Protein AF-A0ABD4ZTV3-F1 (afdb_monomer)

Mean predicted aligned error: 3.93 Å

Organism: Enterococcus gallinarum (NCBI:txid1353)

Radius of gyration: 17.84 Å; Cα contacts (8 Å, |Δi|>4): 432; chains: 1; bounding box: 45×34×50 Å

pLDDT: mean 93.36, std 10.72, range [38.97, 98.88]

InterPro domains:
  IPR026893 Tyrosine/serine-protein phosphatase IphP-type [PF13350] (6-260)
  IPR029021 Protein-tyrosine phosphatase-like [G3DSA:3.90.190.10] (6-260)
  IPR029021 Protein-tyrosine phosphatase-like [SSF52799] (6-259)

Sequence (261 aa):
MTDKKIKLSGAYNFRDFGGYRNKEGKRLIRGRLYRSDELSKITAADQEKLVQLGISKIIDYRNKKERLNNEDRPIGNAEILYLTPIADIAALASSEHGEESVLSPQKMTAALAKELMIRQNEEFVENKQCQDVYREVLEIHLAEEGAIVQHCRGGKDRTGYGVALIQLLLGVSEADVMHDYLLTNVYKKEKNEKSLQRLLQETDNPDFVQAMRYFKEADRHFLQNALARIGAYGGVEGYVVNKLGFSQQKIRLLREKYLQN

Nearest PDB structures (foldseek):
  8dhi-assembly2_B  TM=8.692E-01  e=1.458E-16  Clostridioides difficile 6050
  8dhi-assembly1_A  TM=8.476E-01  e=4.846E-17  Clostridioides difficile 6050
  8dhj-assembly1_A  TM=8.062E-01  e=1.450E-17  Clostridioides difficile 6050
  2oz5-assembly1_A  TM=7.556E-01  e=3.090E-13  Mycobacterium tuberculosis H37Rv
  2oz5-assembly2_B  TM=7.350E-01  e=1.829E-13  Mycobacterium tuberculosis H37Rv

Secondary structure (DSSP, 8-state):
--TTB---SS-SS-EE----BBTTSPEEPSSSEEEES--TT--HHHHHHHHHTTEEEEEE---HHHHTT-PPPP-TTPEEEE-----HHHHHHH-SSS-TTTS-TTT--HHHHHHHHHHHHHHHHH-HHHHHHHHHHHHHHHH--SEEEEE-SSSSHHHHHHHHHHHHHTTB-HHHHHHHHHHHHHHTHHHHHHHHHHHHHH---HHHHHHHHHHHS--HHHHHHHHHHHHHTTHHHHHHHHTS---HHHHHHHHHHHEE-

Foldseek 3Di:
DCVFDDDFPFWWPWGWPWQFAFPVRWTFDTLAEIETAAQQGTDPVRLVVLVVSQAQEEEEQEDPVQCVVRPHDDNPNRYYDHQHQDQVLLNQLLDPDDDCVQLDLVHFFLVNLLVSLQVSLQCCQPPQSSLQSLLVLLVCLLPDPTHYYYYYNLSARSVLLSSLLLCVLLRGDPVSSLVSNQCSCVRCVVVLVVVLVVVVVVDPRVRSSSSSCSSNHHDSSNNVSSQVSCVVLVHSQSSCVVRNVCDPVSSVSSNVSGTDD

Solvent-accessible surface area (backbone atoms only — not comparable to full-atom values): 13738 Å² total; per-residue (Å²): 139,75,91,42,67,54,91,47,89,33,37,44,45,35,27,50,75,33,62,48,52,20,82,85,64,32,26,31,46,69,70,40,39,33,35,18,20,41,46,44,53,45,40,72,71,37,28,53,51,45,39,74,52,42,38,42,35,34,41,37,37,50,48,74,75,69,33,58,99,42,52,62,59,74,33,78,86,34,46,78,42,80,46,58,42,77,46,67,66,63,50,52,64,60,49,92,84,60,58,73,84,61,75,30,79,90,71,31,40,34,68,56,39,46,50,52,48,30,52,50,33,37,39,47,66,70,33,66,64,19,25,54,37,56,34,49,54,53,52,48,63,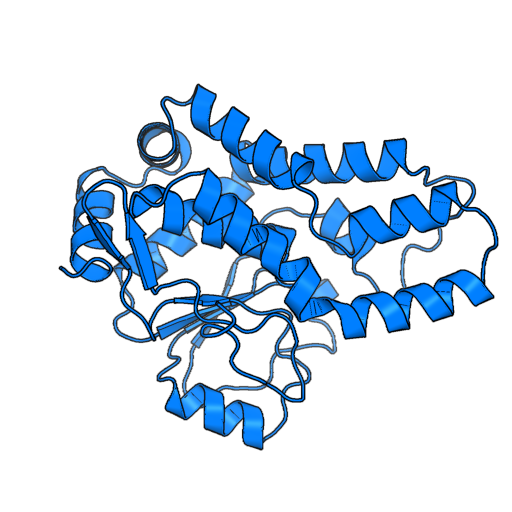60,71,52,87,55,10,37,37,35,18,20,73,72,30,49,65,74,30,32,50,58,50,41,54,52,43,46,69,56,38,34,46,69,69,56,44,51,48,61,48,46,44,41,43,67,50,33,38,70,64,51,50,57,56,47,57,54,47,58,74,77,47,88,53,66,47,29,52,47,15,53,41,52,62,75,42,65,53,70,66,25,60,49,49,26,50,52,57,32,42,76,42,70,27,63,66,37,28,34,37,76,69,40,68,48,46,74,68,56,50,50,53,43,35,64,74,40,46,41,124

Structure (mmCIF, N/CA/C/O backbone):
data_AF-A0ABD4ZTV3-F1
#
_entry.id   AF-A0ABD4ZTV3-F1
#
loop_
_atom_site.group_PDB
_atom_site.id
_atom_site.type_symbol
_atom_site.label_atom_id
_atom_site.label_alt_id
_atom_site.label_comp_id
_atom_site.label_asym_id
_atom_site.label_entity_id
_atom_site.label_seq_id
_atom_site.pdbx_PDB_ins_code
_atom_site.Cartn_x
_atom_site.Cartn_y
_atom_site.Cartn_z
_atom_site.occupancy
_atom_site.B_iso_or_equiv
_atom_site.auth_seq_id
_atom_site.auth_comp_id
_atom_site.auth_asym_id
_atom_site.auth_atom_id
_atom_site.pdbx_PDB_model_num
ATOM 1 N N . MET A 1 1 ? -5.181 -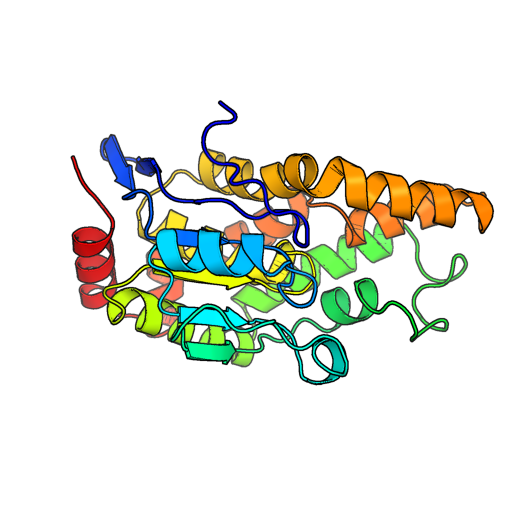21.742 1.200 1.00 38.97 1 MET A N 1
ATOM 2 C CA . MET A 1 1 ? -6.093 -20.662 1.636 1.00 38.97 1 MET A CA 1
ATOM 3 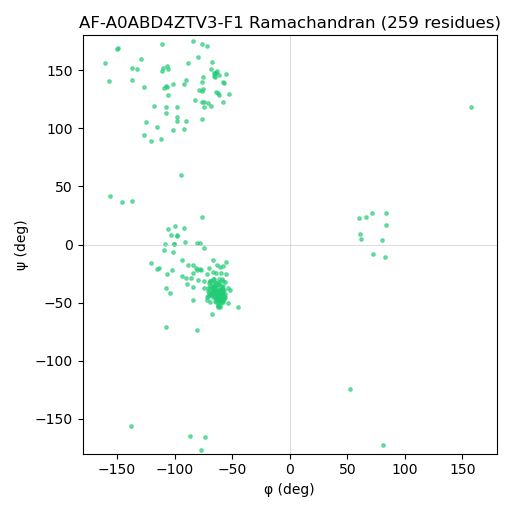C C . MET A 1 1 ? -6.055 -19.535 0.607 1.00 38.97 1 MET A C 1
ATOM 5 O O . MET A 1 1 ? -5.159 -18.708 0.642 1.00 38.97 1 MET A O 1
ATOM 9 N N . THR A 1 2 ? -6.981 -19.545 -0.352 1.00 43.34 2 THR A N 1
ATOM 10 C CA . THR A 1 2 ? -7.152 -18.545 -1.435 1.00 43.34 2 THR A CA 1
ATOM 11 C C . THR A 1 2 ? -8.316 -17.578 -1.164 1.00 43.34 2 THR A C 1
ATOM 13 O O . THR A 1 2 ? -8.654 -16.749 -2.004 1.00 43.34 2 THR A O 1
ATOM 16 N N . ASP A 1 3 ? -8.893 -17.647 0.037 1.00 58.31 3 ASP A N 1
ATOM 17 C CA . ASP A 1 3 ? -10.152 -17.020 0.469 1.00 58.31 3 ASP A CA 1
ATOM 18 C C . ASP A 1 3 ? -10.058 -15.497 0.740 1.00 58.31 3 ASP A C 1
ATOM 20 O O . ASP A 1 3 ? -10.796 -14.938 1.544 1.00 58.31 3 ASP A O 1
ATOM 24 N N . LYS A 1 4 ? -9.082 -14.810 0.136 1.00 70.75 4 LYS A N 1
ATOM 25 C CA . LYS A 1 4 ? -8.884 -13.351 0.274 1.00 70.75 4 LYS A CA 1
ATOM 26 C C . LYS A 1 4 ? -8.966 -12.601 -1.054 1.00 70.75 4 LYS A C 1
ATOM 28 O O . LYS A 1 4 ? -9.085 -11.378 -1.061 1.00 70.75 4 LYS A O 1
ATOM 33 N N . LYS A 1 5 ? -8.870 -13.318 -2.181 1.00 82.12 5 LYS A N 1
ATOM 34 C CA . LYS A 1 5 ? -8.889 -12.716 -3.515 1.00 82.12 5 LYS A CA 1
ATOM 35 C C . LYS A 1 5 ? -10.301 -12.283 -3.863 1.00 82.12 5 LYS A C 1
ATOM 37 O O . LYS A 1 5 ? -11.187 -13.126 -3.970 1.00 82.12 5 LYS A O 1
ATOM 42 N N . ILE A 1 6 ? -10.473 -11.006 -4.167 1.00 90.81 6 ILE A N 1
ATOM 43 C CA . ILE A 1 6 ? -11.693 -10.518 -4.802 1.00 90.81 6 ILE A CA 1
ATOM 44 C C . ILE A 1 6 ? -11.323 -10.197 -6.246 1.00 90.81 6 ILE A C 1
ATOM 46 O O . ILE A 1 6 ? -10.478 -9.349 -6.521 1.00 90.81 6 ILE A O 1
ATOM 50 N N . LYS A 1 7 ? -11.884 -10.964 -7.185 1.00 93.88 7 LYS A N 1
ATOM 51 C CA . LYS A 1 7 ? -11.532 -10.842 -8.602 1.00 93.88 7 LYS A CA 1
ATOM 52 C C . LYS A 1 7 ? -12.159 -9.576 -9.183 1.00 93.88 7 LYS A C 1
ATOM 54 O O . LYS A 1 7 ? -13.388 -9.473 -9.245 1.00 93.88 7 LYS A O 1
ATOM 59 N N . LEU A 1 8 ? -11.302 -8.675 -9.646 1.00 96.56 8 LEU A N 1
ATOM 60 C CA . LEU A 1 8 ? -11.651 -7.550 -10.504 1.00 96.56 8 LEU A CA 1
ATOM 61 C C . LEU A 1 8 ? -11.175 -7.841 -11.928 1.00 96.56 8 LEU A C 1
ATOM 63 O O . LEU A 1 8 ? -10.221 -8.596 -12.124 1.00 96.56 8 LEU A O 1
ATOM 67 N N . SER A 1 9 ? -11.862 -7.283 -12.918 1.00 96.88 9 SER A N 1
ATOM 68 C CA . SER A 1 9 ? -11.511 -7.456 -14.332 1.00 96.88 9 SER A CA 1
ATOM 69 C C . SER A 1 9 ? -10.428 -6.472 -14.765 1.00 96.88 9 SER A C 1
ATOM 71 O O . SER A 1 9 ? -9.555 -6.821 -15.556 1.00 96.88 9 SER A O 1
ATOM 73 N N . GLY A 1 10 ? -10.473 -5.249 -14.236 1.00 96.56 10 GLY A N 1
ATOM 74 C CA . GLY A 1 10 ? -9.544 -4.181 -14.600 1.00 96.56 10 GLY A CA 1
ATOM 75 C C . GLY A 1 10 ? -8.398 -3.926 -13.623 1.00 96.56 10 GLY A C 1
ATOM 76 O O . GLY A 1 10 ? -7.589 -3.041 -13.878 1.00 96.56 10 GLY A O 1
ATOM 77 N N . ALA A 1 11 ? -8.310 -4.687 -12.533 1.00 96.94 11 ALA A N 1
ATOM 78 C CA . ALA A 1 11 ? -7.238 -4.572 -11.549 1.00 96.94 11 ALA A CA 1
ATOM 79 C C . ALA A 1 11 ? -6.743 -5.953 -11.112 1.00 96.94 11 ALA A C 1
ATOM 81 O O . ALA A 1 11 ? -7.477 -6.945 -11.108 1.00 96.94 11 ALA A O 1
ATOM 82 N N . TYR A 1 12 ? -5.476 -6.007 -10.727 1.00 96.25 12 TYR A N 1
ATOM 83 C CA . TYR A 1 12 ? -4.824 -7.177 -10.158 1.00 96.25 12 TYR A CA 1
ATOM 84 C C . TYR A 1 12 ? -4.526 -6.915 -8.687 1.00 96.25 12 TYR A C 1
ATOM 86 O O . TYR A 1 12 ? -4.668 -5.813 -8.171 1.00 96.25 12 TYR A O 1
ATOM 94 N N . ASN A 1 13 ? -4.069 -7.945 -7.977 1.00 96.62 13 ASN A N 1
ATOM 95 C CA . ASN A 1 13 ? -3.594 -7.781 -6.603 1.00 96.62 13 ASN A CA 1
ATOM 96 C C . ASN A 1 13 ? -4.643 -7.280 -5.583 1.00 96.62 13 ASN A C 1
ATOM 98 O O . ASN A 1 13 ? -4.287 -7.100 -4.418 1.00 96.62 13 ASN A O 1
ATOM 102 N N . PHE A 1 14 ? -5.908 -7.120 -5.987 1.00 98.00 14 PHE A N 1
ATOM 103 C CA . PHE A 1 14 ? -6.997 -6.694 -5.120 1.00 98.00 14 PHE A CA 1
ATOM 104 C C . PHE A 1 14 ? -7.383 -7.799 -4.124 1.00 98.00 14 PHE A C 1
ATOM 106 O O . PHE A 1 14 ? -7.727 -8.924 -4.515 1.00 98.00 14 PHE A O 1
ATOM 113 N N . ARG A 1 15 ? -7.303 -7.493 -2.826 1.00 97.94 15 ARG A N 1
ATOM 114 C CA . ARG A 1 15 ? -7.648 -8.422 -1.740 1.00 97.94 15 ARG A CA 1
ATOM 115 C C . ARG A 1 15 ? -7.932 -7.717 -0.425 1.00 97.94 15 ARG A C 1
ATOM 117 O O . ARG A 1 15 ? -7.397 -6.642 -0.164 1.00 97.94 15 ARG A O 1
ATOM 124 N N . ASP A 1 16 ? -8.693 -8.402 0.419 1.00 97.62 16 ASP A N 1
ATOM 125 C CA . ASP A 1 16 ? -8.800 -8.101 1.845 1.00 97.62 16 ASP A CA 1
ATOM 126 C C . ASP A 1 16 ? -7.538 -8.608 2.566 1.00 97.62 16 ASP A C 1
ATOM 128 O O . ASP A 1 16 ? -7.200 -9.793 2.468 1.00 97.62 16 ASP A O 1
ATOM 132 N N . PHE A 1 17 ? -6.820 -7.724 3.262 1.00 97.06 17 PHE A N 1
ATOM 133 C CA . PHE A 1 17 ? -5.648 -8.082 4.071 1.00 97.06 17 PHE A CA 1
ATOM 134 C C . PHE A 1 17 ? -5.969 -8.242 5.566 1.00 97.06 17 PHE A C 1
ATOM 136 O O . PHE A 1 17 ? -5.060 -8.457 6.371 1.00 97.06 17 PHE A O 1
ATOM 143 N N . GLY A 1 18 ? -7.249 -8.205 5.940 1.00 95.69 18 GLY A N 1
ATOM 144 C CA . GLY A 1 18 ? -7.764 -8.643 7.229 1.00 95.69 18 GLY A CA 1
ATOM 145 C C . GLY A 1 18 ? -7.782 -10.170 7.386 1.00 95.69 18 GLY A C 1
ATOM 146 O O . GLY A 1 18 ? -7.142 -10.940 6.653 1.00 95.69 18 GLY A O 1
ATOM 147 N N . GLY A 1 19 ? -8.500 -10.644 8.404 1.00 95.06 19 GLY A N 1
ATOM 148 C CA . GLY A 1 19 ? -8.710 -12.066 8.686 1.00 95.06 19 GLY A CA 1
ATOM 149 C C . GLY A 1 19 ? -7.502 -12.838 9.233 1.00 95.06 19 GLY A C 1
ATOM 150 O O . GLY A 1 19 ? -7.684 -13.994 9.628 1.00 95.06 19 GLY A O 1
ATOM 151 N N . TYR A 1 20 ? -6.302 -12.243 9.271 1.00 96.25 20 TYR A N 1
ATOM 152 C CA . TYR A 1 20 ? -5.141 -12.794 9.984 1.00 96.25 20 TYR A CA 1
ATOM 153 C C . TYR A 1 20 ? -5.416 -12.861 11.488 1.00 96.25 20 TYR A C 1
ATOM 155 O O . TYR A 1 20 ? -6.168 -12.042 12.015 1.00 96.25 20 TYR A O 1
ATOM 163 N N . ARG A 1 21 ? -4.813 -13.834 12.176 1.00 96.69 21 ARG A N 1
ATOM 164 C CA . ARG A 1 21 ? -4.800 -13.866 13.641 1.00 96.69 21 ARG A CA 1
ATOM 165 C C . ARG A 1 21 ? -3.548 -13.162 14.147 1.00 96.69 21 ARG A C 1
ATOM 167 O O . ARG A 1 21 ? -2.472 -13.332 13.579 1.00 96.69 21 ARG A O 1
ATOM 174 N N . ASN A 1 22 ? -3.701 -12.363 15.190 1.00 96.19 22 ASN A N 1
ATOM 175 C CA . ASN A 1 22 ? -2.584 -11.749 15.884 1.00 96.19 22 ASN A CA 1
ATOM 176 C C . ASN A 1 22 ? -1.988 -12.720 16.922 1.00 96.19 22 ASN A C 1
ATOM 178 O O . ASN A 1 22 ? -2.520 -13.808 17.157 1.00 96.19 22 ASN A O 1
ATOM 182 N N . LYS A 1 23 ? -0.886 -12.318 17.562 1.00 93.75 23 LYS A N 1
ATOM 183 C CA . LYS A 1 23 ? -0.199 -13.117 18.596 1.00 93.75 23 LYS A CA 1
ATOM 184 C C . LYS A 1 23 ? -1.063 -13.434 19.830 1.00 93.75 23 LYS A C 1
ATOM 186 O O . LYS A 1 23 ? -0.754 -14.378 20.545 1.00 93.75 23 LYS A O 1
ATOM 191 N N . GLU A 1 24 ? -2.141 -12.685 20.061 1.00 94.38 24 GLU A N 1
ATOM 192 C CA . GLU A 1 24 ? -3.116 -12.902 21.145 1.00 94.38 24 GLU A CA 1
ATOM 193 C C . GLU A 1 24 ? -4.288 -13.807 20.715 1.00 94.38 24 GLU A C 1
ATOM 195 O O . GLU A 1 24 ? -5.227 -14.020 21.475 1.00 94.38 24 GLU A O 1
ATOM 200 N N . GLY A 1 25 ? -4.277 -14.313 19.478 1.00 95.50 25 GLY A N 1
ATOM 201 C CA . GLY A 1 25 ? -5.344 -15.140 18.917 1.00 95.50 25 GLY A CA 1
ATOM 202 C C . GLY A 1 25 ? -6.534 -14.358 18.350 1.00 95.50 25 GLY A C 1
ATOM 203 O O . GLY A 1 25 ? -7.332 -14.955 17.619 1.00 95.50 25 GLY A O 1
ATOM 204 N N . LYS A 1 26 ? -6.627 -13.043 18.591 1.00 97.69 26 LYS A N 1
ATOM 205 C CA . LYS A 1 26 ? -7.656 -12.166 18.011 1.00 97.69 26 LYS A CA 1
ATOM 206 C C . LYS A 1 26 ? -7.495 -12.074 16.503 1.00 97.69 26 LYS A C 1
ATOM 208 O O . LYS A 1 26 ? -6.388 -12.130 15.966 1.00 97.69 26 LYS A O 1
ATOM 213 N N . ARG A 1 27 ? -8.605 -11.927 15.795 1.00 97.31 27 ARG A N 1
ATOM 214 C CA . ARG A 1 27 ? -8.639 -11.856 14.338 1.00 97.31 27 ARG A CA 1
ATOM 215 C C . ARG A 1 27 ? -8.780 -10.412 13.874 1.00 97.31 27 ARG A C 1
ATOM 217 O O . ARG A 1 27 ? -9.600 -9.670 14.399 1.00 97.31 27 ARG A O 1
ATOM 224 N N . LEU A 1 28 ? -8.030 -10.044 12.840 1.00 97.38 28 LEU A N 1
ATOM 225 C CA . LEU A 1 28 ? -8.254 -8.800 12.111 1.00 97.38 28 LEU A CA 1
ATOM 226 C C . LEU A 1 28 ? -9.625 -8.863 11.430 1.00 97.38 28 LEU A C 1
ATOM 228 O O . LEU A 1 28 ? -9.927 -9.849 10.748 1.00 97.38 28 LEU A O 1
ATOM 232 N N . ILE A 1 29 ? -10.439 -7.824 11.583 1.00 96.38 29 ILE A N 1
ATOM 233 C CA . ILE A 1 29 ? -11.756 -7.745 10.950 1.00 96.38 29 ILE A CA 1
ATOM 234 C C . ILE A 1 29 ? -11.623 -7.867 9.424 1.00 96.38 29 ILE A C 1
ATOM 236 O O . ILE A 1 29 ? -10.677 -7.361 8.815 1.00 96.38 29 ILE A O 1
ATOM 240 N N . ARG A 1 30 ? -12.555 -8.598 8.809 1.00 95.88 30 ARG A N 1
ATOM 241 C CA . ARG A 1 30 ? -12.670 -8.716 7.351 1.00 95.88 30 ARG A CA 1
ATOM 242 C C . ARG A 1 30 ? -13.552 -7.600 6.806 1.00 95.88 30 ARG A C 1
ATOM 244 O O . ARG A 1 30 ? -14.393 -7.059 7.515 1.00 95.88 30 ARG A O 1
ATOM 251 N N . GLY A 1 31 ? -13.365 -7.275 5.537 1.00 96.38 31 GLY A N 1
ATOM 252 C CA . GLY A 1 31 ? -14.217 -6.342 4.812 1.00 96.38 31 GLY A CA 1
ATOM 253 C C . GLY A 1 31 ? -13.924 -4.860 5.054 1.00 96.38 31 GLY A C 1
ATOM 254 O O . GLY A 1 31 ? -14.646 -4.020 4.534 1.00 96.38 31 GLY A O 1
ATOM 255 N N . ARG A 1 32 ? -12.884 -4.524 5.830 1.00 97.56 32 ARG A N 1
ATOM 256 C CA . ARG A 1 32 ? -12.514 -3.133 6.169 1.00 97.56 32 ARG A CA 1
ATOM 257 C C . ARG A 1 32 ? -11.157 -2.696 5.616 1.00 97.56 32 ARG A C 1
ATOM 259 O O . ARG A 1 32 ? -10.892 -1.501 5.523 1.00 97.56 32 ARG A O 1
ATOM 266 N N . LEU A 1 33 ? -10.294 -3.656 5.287 1.00 98.12 33 LEU A N 1
ATOM 267 C CA . LEU A 1 33 ? -8.874 -3.448 5.019 1.00 98.12 33 LEU A CA 1
ATOM 268 C C . LEU A 1 33 ? -8.503 -4.051 3.661 1.00 98.12 33 LEU A C 1
ATOM 270 O O . LEU A 1 33 ? -8.193 -5.237 3.565 1.00 98.12 33 LEU A O 1
ATOM 274 N N . TYR A 1 34 ? -8.523 -3.241 2.605 1.00 98.69 34 TYR A N 1
ATOM 275 C CA . TYR A 1 34 ? -8.240 -3.690 1.244 1.00 98.69 34 TYR A CA 1
ATOM 276 C C . TYR A 1 34 ? -6.925 -3.133 0.704 1.00 98.69 34 TYR A C 1
ATOM 278 O O . TYR A 1 34 ? -6.498 -2.022 1.017 1.00 98.69 34 TYR A O 1
ATOM 286 N N . ARG A 1 35 ? -6.285 -3.911 -0.168 1.00 98.69 35 ARG A N 1
ATOM 287 C CA . ARG A 1 35 ? -5.120 -3.484 -0.948 1.00 98.69 35 ARG A CA 1
ATOM 288 C C . ARG A 1 35 ? -5.282 -3.864 -2.409 1.00 98.69 35 ARG A C 1
ATOM 290 O O . ARG A 1 35 ? -5.907 -4.885 -2.681 1.00 98.69 35 ARG A O 1
ATOM 297 N N . SER A 1 36 ? -4.689 -3.098 -3.323 1.00 98.50 36 SER A N 1
ATOM 298 C CA . SER A 1 36 ? -4.772 -3.342 -4.772 1.00 98.50 36 SER A CA 1
ATOM 299 C C . SER A 1 36 ? -3.533 -2.866 -5.532 1.00 98.50 36 SER A C 1
ATOM 301 O O . SER A 1 36 ? -2.697 -2.152 -4.974 1.00 98.50 36 SER A O 1
ATOM 303 N N . ASP A 1 37 ? -3.406 -3.263 -6.803 1.00 96.94 37 ASP A N 1
ATOM 304 C CA . ASP A 1 37 ? -2.708 -2.445 -7.802 1.00 96.94 37 ASP A CA 1
ATOM 305 C C . ASP A 1 37 ? -3.600 -1.272 -8.266 1.00 96.94 37 ASP A C 1
ATOM 307 O O . ASP A 1 37 ? -4.662 -1.045 -7.682 1.00 96.94 37 ASP A O 1
ATOM 311 N N . GLU A 1 38 ? -3.137 -0.473 -9.228 1.00 96.38 38 GLU A N 1
ATOM 312 C CA . GLU A 1 38 ? -3.859 0.726 -9.675 1.00 96.38 38 GLU A CA 1
ATOM 313 C C . GLU A 1 38 ? -5.299 0.456 -10.134 1.00 96.38 38 GLU A C 1
ATOM 315 O O . GLU A 1 38 ? -5.600 -0.583 -10.723 1.00 96.38 38 GLU A O 1
ATOM 320 N N . LEU A 1 39 ? -6.189 1.425 -9.907 1.00 98.25 39 LEU A N 1
ATOM 321 C CA . LEU A 1 39 ? -7.625 1.285 -10.155 1.00 98.25 39 LEU A CA 1
ATOM 322 C C . LEU A 1 39 ? -8.082 2.052 -11.408 1.00 98.25 39 LEU A C 1
ATOM 324 O O . LEU A 1 39 ? -9.274 2.190 -11.666 1.00 98.25 39 LEU A O 1
ATOM 328 N N . SER A 1 40 ? -7.154 2.503 -12.251 1.00 97.56 40 SER A N 1
ATOM 329 C CA . SER A 1 40 ? -7.439 3.271 -13.474 1.00 97.56 40 SER A CA 1
ATOM 330 C C . SER A 1 40 ? -8.173 2.482 -14.563 1.00 97.56 40 SER A C 1
ATOM 332 O O . SER A 1 40 ? -8.864 3.046 -15.417 1.00 97.56 40 SER A O 1
ATOM 334 N N . LYS A 1 41 ? -8.057 1.150 -14.531 1.00 97.44 41 LYS A N 1
ATOM 335 C CA . LYS A 1 41 ? -8.590 0.249 -15.564 1.00 97.44 41 LYS A CA 1
ATOM 336 C C . LYS A 1 41 ? -9.806 -0.566 -15.111 1.00 97.44 41 LYS A C 1
ATOM 338 O O . LYS A 1 41 ? -10.330 -1.326 -15.924 1.00 97.44 41 LYS A O 1
ATOM 343 N N . ILE A 1 42 ? -10.288 -0.405 -13.870 1.00 98.44 42 ILE A N 1
ATOM 344 C CA . ILE A 1 42 ? -11.451 -1.150 -13.344 1.00 98.44 42 ILE A CA 1
ATOM 345 C C . ILE A 1 42 ? -12.701 -0.949 -14.212 1.00 98.44 42 ILE A C 1
ATOM 347 O O . ILE A 1 42 ? -12.985 0.137 -14.702 1.00 98.44 42 ILE A O 1
ATOM 351 N N . THR A 1 43 ? -13.473 -2.000 -14.450 1.00 98.56 43 THR A N 1
ATOM 352 C CA . THR A 1 43 ? -14.693 -1.918 -15.272 1.00 98.56 43 THR A CA 1
ATOM 353 C C . THR A 1 43 ? -15.864 -1.272 -14.512 1.00 98.56 43 THR A C 1
ATOM 355 O O . THR A 1 43 ? -15.778 -1.031 -13.312 1.00 98.56 43 THR A O 1
ATOM 358 N N . ALA A 1 44 ? -16.986 -0.989 -15.186 1.00 98.31 44 ALA A N 1
ATOM 359 C CA . ALA A 1 44 ? -18.224 -0.564 -14.512 1.00 98.31 44 ALA A CA 1
ATOM 360 C C . ALA A 1 44 ? -18.691 -1.595 -13.466 1.00 98.31 44 ALA A C 1
ATOM 362 O O . ALA A 1 44 ? -18.933 -1.243 -12.317 1.00 98.31 44 ALA A O 1
ATOM 363 N N . ALA A 1 45 ? -18.671 -2.882 -13.826 1.00 98.38 45 ALA A N 1
ATOM 364 C CA . ALA A 1 45 ? -18.999 -3.972 -12.908 1.00 98.38 45 ALA A CA 1
ATOM 365 C C . ALA A 1 45 ? -18.015 -4.081 -11.727 1.00 98.38 45 ALA A C 1
ATOM 367 O O . ALA A 1 45 ? -18.401 -4.458 -10.621 1.00 98.38 45 ALA A O 1
ATOM 368 N N . ASP A 1 46 ? -16.735 -3.753 -11.939 1.00 98.50 46 ASP A N 1
ATOM 369 C CA . ASP A 1 46 ? -15.769 -3.678 -10.841 1.00 98.50 46 ASP A CA 1
ATOM 370 C C . ASP A 1 46 ? -16.100 -2.511 -9.898 1.00 98.50 46 ASP A C 1
ATOM 372 O O . ASP A 1 46 ? -16.094 -2.716 -8.690 1.00 98.50 46 ASP A O 1
ATOM 376 N N . GLN A 1 47 ? -16.445 -1.323 -10.414 1.00 98.50 47 GLN A N 1
ATOM 377 C CA . GLN A 1 47 ? -16.859 -0.175 -9.588 1.00 98.50 47 GLN A CA 1
ATOM 378 C C . GLN A 1 47 ? -18.081 -0.524 -8.726 1.00 98.50 47 GLN A C 1
ATOM 380 O O . GLN A 1 47 ? -18.049 -0.309 -7.518 1.00 98.50 47 GLN A O 1
ATOM 385 N N . GLU A 1 48 ? -19.115 -1.140 -9.308 1.00 98.06 48 GLU A N 1
ATOM 386 C CA . GLU A 1 48 ? -20.303 -1.6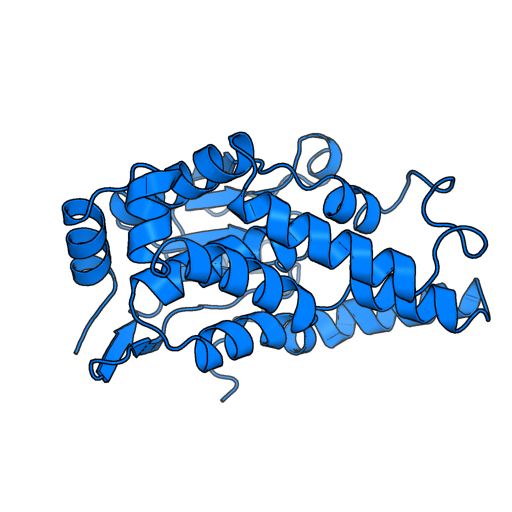01 -8.570 1.00 98.06 48 GLU A CA 1
ATOM 387 C C . GLU A 1 48 ? -19.945 -2.604 -7.469 1.00 98.06 48 GLU A C 1
ATOM 389 O O . GLU A 1 48 ? -20.412 -2.489 -6.334 1.00 98.06 48 GLU A O 1
ATOM 394 N N . LYS A 1 49 ? -19.063 -3.563 -7.771 1.00 97.69 49 LYS A N 1
ATOM 395 C CA . LYS A 1 49 ? -18.577 -4.525 -6.780 1.00 97.69 49 LYS A CA 1
ATOM 396 C C . LYS A 1 49 ? -17.847 -3.829 -5.636 1.00 97.69 49 LYS A C 1
ATOM 398 O O . LYS A 1 49 ? -18.073 -4.166 -4.481 1.00 97.69 49 LYS A O 1
ATOM 403 N N . LEU A 1 50 ? -16.985 -2.862 -5.938 1.00 97.75 50 LEU A N 1
ATOM 404 C CA . LEU A 1 50 ? -16.228 -2.120 -4.931 1.00 97.75 50 LEU A CA 1
ATOM 405 C C . LEU A 1 50 ? -17.132 -1.226 -4.065 1.00 97.75 50 LEU A C 1
ATOM 407 O O . LEU A 1 50 ? -16.896 -1.123 -2.862 1.00 97.75 50 LEU A O 1
ATOM 411 N N . VAL A 1 51 ? -18.214 -0.680 -4.628 1.00 97.69 51 VAL A N 1
ATOM 412 C CA . VAL A 1 51 ? -19.274 -0.004 -3.859 1.00 97.69 51 VAL A CA 1
ATOM 413 C C . VAL A 1 51 ? -19.958 -0.977 -2.895 1.00 97.69 51 VAL A C 1
ATOM 415 O O . VAL A 1 51 ? -20.126 -0.657 -1.720 1.00 97.69 51 VAL A O 1
ATOM 418 N N . GLN A 1 52 ? -20.296 -2.191 -3.343 1.00 96.94 52 GLN A N 1
ATOM 419 C CA . GLN A 1 52 ? -20.906 -3.221 -2.486 1.00 96.94 52 GLN A CA 1
ATOM 420 C C . GLN A 1 52 ? -19.986 -3.691 -1.349 1.00 96.94 52 GLN A C 1
ATOM 422 O O . GLN A 1 52 ? -20.476 -4.143 -0.317 1.00 96.94 52 GLN A O 1
ATOM 427 N N . LEU A 1 53 ? -18.664 -3.564 -1.505 1.00 96.56 53 LEU A N 1
ATOM 428 C CA . LEU A 1 53 ? -17.698 -3.834 -0.434 1.00 96.56 53 LEU A CA 1
ATOM 429 C C . LEU A 1 53 ? -17.649 -2.734 0.640 1.00 96.56 53 LEU A C 1
ATOM 431 O O . LEU A 1 53 ? -16.901 -2.882 1.605 1.00 96.56 53 LEU A O 1
ATOM 435 N N . GLY A 1 54 ? -18.407 -1.644 0.481 1.00 96.81 54 GLY A N 1
ATOM 436 C CA . GLY A 1 54 ? -18.449 -0.539 1.439 1.00 96.81 54 GLY A CA 1
ATOM 437 C C . GLY A 1 54 ? -17.175 0.306 1.453 1.00 96.81 54 GLY A C 1
ATOM 438 O O . GLY A 1 54 ? -16.830 0.874 2.490 1.00 96.81 54 GLY A O 1
ATOM 439 N N . ILE A 1 55 ? -16.450 0.361 0.329 1.00 98.00 55 ILE A N 1
ATOM 440 C CA . ILE A 1 55 ? -15.255 1.200 0.206 1.00 98.00 55 ILE A CA 1
ATOM 441 C C . ILE A 1 55 ? -15.678 2.667 0.235 1.00 98.00 55 ILE A C 1
ATOM 443 O O . ILE A 1 55 ? -16.435 3.119 -0.621 1.00 98.00 55 ILE A O 1
ATOM 447 N N . SER A 1 56 ? -15.173 3.396 1.226 1.00 98.00 56 SER A N 1
ATOM 448 C CA . SER A 1 56 ? -15.452 4.818 1.459 1.00 98.00 56 SER A CA 1
ATOM 449 C C . SER A 1 56 ? -14.221 5.701 1.265 1.00 98.00 56 SER A C 1
ATOM 451 O O . SER A 1 56 ? -14.364 6.898 1.024 1.00 98.00 56 SER A O 1
ATOM 453 N N . LYS A 1 57 ? -13.012 5.129 1.331 1.00 98.62 57 LYS A N 1
ATOM 454 C CA . LYS A 1 57 ? -11.757 5.845 1.077 1.00 98.62 57 LYS A CA 1
ATOM 455 C C . LYS A 1 57 ? -10.785 5.030 0.231 1.00 98.62 57 LYS A C 1
ATOM 457 O O . LYS A 1 57 ? -10.624 3.820 0.414 1.00 98.62 57 LYS A O 1
ATOM 462 N N . ILE A 1 58 ? -10.096 5.732 -0.660 1.00 98.81 58 ILE A N 1
ATOM 463 C CA . ILE A 1 58 ? -9.024 5.224 -1.513 1.00 98.81 58 ILE A CA 1
ATOM 464 C C . ILE A 1 58 ? -7.753 5.987 -1.153 1.00 98.81 58 ILE A C 1
ATOM 466 O O . ILE A 1 58 ? -7.702 7.204 -1.293 1.00 98.81 58 ILE A O 1
ATOM 470 N N . ILE A 1 59 ? -6.723 5.285 -0.691 1.00 98.88 59 ILE A N 1
ATOM 471 C CA . ILE A 1 59 ? -5.390 5.857 -0.490 1.00 98.88 59 ILE A CA 1
ATOM 472 C C . ILE A 1 59 ? -4.542 5.500 -1.713 1.00 98.88 59 ILE A C 1
ATOM 474 O O . ILE A 1 59 ? -4.122 4.348 -1.867 1.00 98.88 59 ILE A O 1
ATOM 478 N N . ASP A 1 60 ? -4.293 6.491 -2.571 1.00 98.69 60 ASP A N 1
ATOM 479 C CA . ASP A 1 60 ? -3.462 6.352 -3.768 1.00 98.69 60 ASP A CA 1
ATOM 480 C C . ASP A 1 60 ? -2.038 6.859 -3.497 1.00 98.69 60 ASP A C 1
ATOM 482 O O . ASP A 1 60 ? -1.784 8.062 -3.367 1.00 98.69 60 ASP A O 1
ATOM 486 N N . TYR A 1 61 ? -1.084 5.923 -3.449 1.00 98.44 61 TYR A N 1
ATOM 487 C CA . TYR A 1 61 ? 0.332 6.217 -3.229 1.00 98.44 61 TYR A CA 1
ATOM 488 C C . TYR A 1 61 ? 1.089 6.694 -4.482 1.00 98.44 61 TYR A C 1
ATOM 490 O O . TYR A 1 61 ? 2.311 6.887 -4.433 1.00 98.44 61 TYR A O 1
ATOM 498 N N . ARG A 1 62 ? 0.422 6.822 -5.636 1.00 96.62 62 ARG A N 1
ATOM 499 C CA . ARG A 1 62 ? 1.056 7.207 -6.904 1.00 96.62 62 ARG A CA 1
ATOM 500 C C . ARG A 1 62 ? 1.374 8.694 -6.959 1.00 96.62 62 ARG A C 1
ATOM 502 O O . ARG A 1 62 ? 0.578 9.556 -6.581 1.00 96.62 62 ARG A O 1
ATOM 509 N N . ASN A 1 63 ? 2.543 9.007 -7.509 1.00 93.12 63 ASN A N 1
ATOM 510 C CA . ASN A 1 63 ? 2.910 10.392 -7.772 1.00 93.12 63 ASN A CA 1
ATOM 511 C C . ASN A 1 63 ? 2.091 10.963 -8.950 1.00 93.12 63 ASN A C 1
ATOM 513 O O . ASN A 1 63 ? 1.376 10.250 -9.655 1.00 93.12 63 ASN A O 1
ATOM 517 N N . LYS A 1 64 ? 2.184 12.278 -9.176 1.00 92.06 64 LYS A N 1
ATOM 518 C CA . LYS A 1 64 ? 1.425 12.960 -10.239 1.00 92.06 64 LYS A CA 1
ATOM 519 C C . LYS A 1 64 ? 1.731 12.421 -11.646 1.00 92.06 64 LYS A C 1
ATOM 521 O O . LYS A 1 64 ? 0.824 12.358 -12.468 1.00 92.06 64 LYS A O 1
ATOM 526 N N . LYS A 1 65 ? 2.979 12.021 -11.927 1.00 89.12 65 LYS A N 1
ATOM 527 C CA . LYS A 1 65 ? 3.377 11.481 -13.241 1.00 89.12 65 LYS A CA 1
ATOM 528 C C . LYS A 1 65 ? 2.740 10.115 -13.498 1.00 89.12 65 LYS A C 1
ATOM 530 O O . LYS A 1 65 ? 2.263 9.871 -14.595 1.00 89.12 65 LYS A O 1
ATOM 535 N N . GLU A 1 66 ? 2.703 9.250 -12.486 1.00 91.44 66 GLU A N 1
ATOM 536 C CA . GLU A 1 66 ? 2.064 7.931 -12.572 1.00 91.44 66 GLU A CA 1
ATOM 537 C C . GLU A 1 66 ? 0.547 8.019 -12.777 1.00 91.44 66 GLU A C 1
ATOM 539 O O . GLU A 1 66 ? -0.022 7.150 -13.428 1.00 91.44 66 GLU A O 1
ATOM 544 N N . ARG A 1 67 ? -0.100 9.054 -12.229 1.00 93.06 67 ARG A N 1
ATOM 545 C CA . ARG A 1 67 ? -1.546 9.288 -12.373 1.00 93.06 67 ARG A CA 1
ATOM 546 C C . ARG A 1 67 ? -1.924 9.950 -13.693 1.00 93.06 67 ARG A C 1
ATOM 548 O O . ARG A 1 67 ? -3.065 9.825 -14.122 1.00 93.06 67 ARG A O 1
ATOM 555 N N . LEU A 1 68 ? -0.992 10.636 -14.353 1.00 90.31 68 LEU A N 1
ATOM 556 C CA . LEU A 1 68 ? -1.264 11.288 -15.630 1.00 90.31 68 LEU A CA 1
ATOM 557 C C . LEU A 1 68 ? -1.762 10.247 -16.647 1.00 90.31 68 LEU A C 1
ATOM 559 O O . LEU A 1 68 ? -1.085 9.252 -16.906 1.00 90.31 68 LEU A O 1
ATOM 563 N N . ASN A 1 69 ? -2.961 10.468 -17.196 1.00 87.75 69 ASN A N 1
ATOM 564 C CA . ASN A 1 69 ? -3.677 9.549 -18.099 1.00 87.75 69 ASN A CA 1
ATOM 565 C C . ASN A 1 69 ? -4.026 8.168 -17.505 1.00 87.75 69 ASN A C 1
ATOM 567 O O . ASN A 1 69 ? -4.489 7.288 -18.227 1.00 87.75 69 ASN A O 1
ATOM 571 N N . ASN A 1 70 ? -3.823 7.975 -16.202 1.00 93.25 70 ASN A N 1
ATOM 572 C CA . ASN A 1 70 ? -4.122 6.751 -15.461 1.00 93.25 70 ASN A CA 1
ATOM 573 C C . ASN A 1 70 ? -4.789 7.095 -14.120 1.00 93.25 70 ASN A C 1
ATOM 575 O O . ASN A 1 70 ? -4.495 6.467 -13.104 1.00 93.25 70 ASN A O 1
ATOM 579 N N . GLU A 1 71 ? -5.652 8.110 -14.092 1.00 96.19 71 GLU A N 1
ATOM 580 C CA . GLU A 1 71 ? -6.450 8.427 -12.905 1.00 96.19 71 GLU A CA 1
ATOM 581 C C . GLU A 1 71 ? -7.361 7.247 -12.559 1.00 96.19 71 GLU A C 1
ATOM 583 O O . GLU A 1 71 ? -7.816 6.517 -13.446 1.00 96.19 71 GLU A O 1
ATOM 588 N N . ASP A 1 72 ? -7.592 7.026 -11.266 1.00 97.62 72 ASP A N 1
ATOM 589 C CA . ASP A 1 72 ? -8.496 5.962 -10.847 1.00 97.62 72 ASP A CA 1
ATOM 590 C C . ASP A 1 72 ? -9.921 6.267 -11.283 1.00 97.62 72 ASP A C 1
ATOM 592 O O . ASP A 1 72 ? -10.372 7.414 -11.287 1.00 97.62 72 ASP A O 1
ATOM 596 N N . ARG A 1 73 ? -10.650 5.210 -11.633 1.00 97.81 73 ARG A N 1
ATOM 597 C CA . ARG A 1 73 ? -12.083 5.342 -11.875 1.00 97.81 73 ARG A CA 1
ATOM 598 C C . ARG A 1 73 ? -12.814 5.473 -10.536 1.00 97.81 73 ARG A C 1
ATOM 600 O O . ARG A 1 73 ? -12.402 4.838 -9.562 1.00 97.81 73 ARG A O 1
ATOM 607 N N . PRO A 1 74 ? -13.886 6.276 -10.475 1.00 96.88 74 PRO A N 1
ATOM 608 C CA . PRO A 1 74 ? -14.592 6.542 -9.228 1.00 96.88 74 PRO A CA 1
ATOM 609 C C . PRO A 1 74 ? -15.240 5.274 -8.657 1.00 96.88 74 PRO A C 1
ATOM 611 O O . PRO A 1 74 ? -15.702 4.406 -9.387 1.00 96.88 74 PRO A O 1
ATOM 614 N N . ILE A 1 75 ? -15.326 5.175 -7.332 1.00 97.88 75 ILE A N 1
ATOM 615 C CA . ILE A 1 75 ? -16.011 4.070 -6.646 1.00 97.88 75 ILE A CA 1
ATOM 616 C C . ILE A 1 75 ? -17.123 4.672 -5.794 1.00 97.88 75 ILE A C 1
ATOM 618 O O . ILE A 1 75 ? -16.909 5.028 -4.639 1.00 97.88 75 ILE A O 1
ATOM 622 N N . GLY A 1 76 ? -18.313 4.832 -6.378 1.00 96.31 76 GLY A N 1
ATOM 623 C CA . GLY A 1 76 ? -19.429 5.505 -5.709 1.00 96.31 76 GLY A CA 1
ATOM 624 C C . GLY A 1 76 ? -19.014 6.881 -5.178 1.00 96.31 76 GLY A C 1
ATOM 625 O O . GLY A 1 76 ? -18.490 7.696 -5.930 1.00 96.31 76 GLY A O 1
ATOM 626 N N . ASN A 1 77 ? -19.207 7.098 -3.875 1.00 96.81 77 ASN A N 1
ATOM 627 C CA . ASN A 1 77 ? -18.822 8.331 -3.178 1.00 96.81 77 ASN A CA 1
ATOM 628 C C . ASN A 1 77 ? -17.490 8.207 -2.418 1.00 96.81 77 ASN A C 1
ATOM 630 O O . ASN A 1 77 ? -17.230 9.009 -1.523 1.00 96.81 77 ASN A O 1
ATOM 634 N N . ALA A 1 78 ? -16.678 7.185 -2.709 1.00 98.06 78 ALA A N 1
ATOM 635 C CA . ALA A 1 78 ? -15.410 7.000 -2.023 1.00 98.06 78 ALA A CA 1
ATOM 636 C C . ALA A 1 78 ? -14.475 8.190 -2.278 1.00 98.06 78 ALA A C 1
ATOM 638 O O . ALA A 1 78 ? -14.246 8.587 -3.421 1.00 98.06 78 ALA A O 1
ATOM 639 N N . GLU A 1 79 ? -13.912 8.741 -1.208 1.00 98.38 79 GLU A N 1
ATOM 640 C CA . GLU A 1 79 ? -12.955 9.839 -1.296 1.00 98.38 79 GLU A CA 1
ATOM 641 C C . GLU A 1 79 ? -11.570 9.310 -1.687 1.00 98.38 79 GLU A C 1
ATOM 643 O O . GLU A 1 79 ? -11.073 8.349 -1.093 1.00 98.38 79 GLU A O 1
ATOM 648 N N . ILE A 1 80 ? -10.924 9.956 -2.662 1.00 98.44 80 ILE A N 1
ATOM 649 C CA . ILE A 1 80 ? -9.564 9.618 -3.093 1.00 98.44 80 ILE A CA 1
ATOM 650 C C . ILE A 1 80 ? -8.563 10.556 -2.424 1.00 98.44 80 ILE A C 1
ATOM 652 O O . ILE A 1 80 ? -8.573 11.766 -2.648 1.00 98.44 80 ILE A O 1
ATOM 656 N N . LEU A 1 81 ? -7.666 9.975 -1.634 1.00 98.50 81 LEU A N 1
ATOM 657 C CA . LEU A 1 81 ? -6.603 10.657 -0.913 1.00 98.50 81 LEU A CA 1
ATOM 658 C C . LEU A 1 81 ? -5.259 10.346 -1.572 1.00 98.50 81 LEU A C 1
ATOM 660 O O . LEU A 1 81 ? -4.812 9.198 -1.609 1.00 98.50 81 LEU A O 1
ATOM 664 N N . TYR A 1 82 ? -4.594 11.384 -2.074 1.00 98.12 82 TYR A N 1
ATOM 665 C CA . TYR A 1 82 ? -3.285 11.265 -2.712 1.00 98.12 82 TYR A CA 1
ATOM 666 C C . TYR A 1 82 ? -2.170 11.464 -1.689 1.00 98.12 82 TYR A C 1
ATOM 668 O O . TYR A 1 82 ? -1.809 12.596 -1.369 1.00 98.12 82 TYR A O 1
ATOM 676 N N . LEU A 1 83 ? -1.595 10.366 -1.204 1.00 98.00 83 LEU A N 1
ATOM 677 C CA . LEU A 1 83 ? -0.502 10.393 -0.233 1.00 98.00 83 LEU A CA 1
ATOM 678 C C . LEU A 1 83 ? 0.751 9.815 -0.879 1.00 98.00 83 LEU A C 1
ATOM 680 O O . LEU A 1 83 ? 0.869 8.614 -1.012 1.00 98.00 83 LEU A O 1
ATOM 684 N N . THR A 1 84 ? 1.696 10.631 -1.335 1.00 95.75 84 THR A N 1
ATOM 685 C CA . THR A 1 84 ? 2.818 10.130 -2.150 1.00 95.75 84 THR A CA 1
ATOM 686 C C . THR A 1 84 ? 4.103 9.987 -1.319 1.00 95.75 84 THR A C 1
ATOM 688 O O . THR A 1 84 ? 4.809 10.987 -1.139 1.00 95.75 84 THR A O 1
ATOM 691 N N . PRO A 1 85 ? 4.458 8.781 -0.824 1.00 95.69 85 PRO A N 1
ATOM 692 C CA . PRO A 1 85 ? 5.781 8.564 -0.245 1.00 95.69 85 PRO A CA 1
ATOM 693 C C . PRO A 1 85 ? 6.835 8.630 -1.361 1.00 95.69 85 PRO A C 1
ATOM 695 O O . PRO A 1 85 ? 6.541 8.295 -2.516 1.00 95.69 85 PRO A O 1
ATOM 698 N N . ILE A 1 86 ? 8.059 9.043 -1.027 1.00 90.62 86 ILE A N 1
ATOM 699 C CA . ILE A 1 86 ? 9.173 9.020 -1.984 1.00 90.62 86 ILE A CA 1
ATOM 700 C C . ILE A 1 86 ? 9.410 7.573 -2.404 1.00 90.62 86 ILE A C 1
ATOM 702 O O . ILE A 1 86 ? 9.484 6.676 -1.564 1.00 90.62 86 ILE A O 1
ATOM 706 N N . ALA A 1 87 ? 9.452 7.348 -3.714 1.00 85.44 87 ALA A N 1
ATOM 707 C CA . ALA A 1 87 ? 9.554 6.017 -4.287 1.00 85.44 87 ALA A CA 1
ATOM 708 C C . ALA A 1 87 ? 10.155 6.055 -5.698 1.00 85.44 87 ALA A C 1
ATOM 710 O O . ALA A 1 87 ? 9.633 5.397 -6.599 1.00 85.44 87 ALA A O 1
ATOM 711 N N . ASP A 1 88 ? 11.192 6.866 -5.917 1.00 80.81 88 ASP A N 1
ATOM 712 C CA . ASP A 1 88 ? 11.709 7.172 -7.256 1.00 80.81 88 ASP A CA 1
ATOM 713 C C . ASP A 1 88 ? 12.160 5.914 -8.005 1.00 80.81 88 ASP A C 1
ATOM 715 O O . ASP A 1 88 ? 11.800 5.736 -9.167 1.00 80.81 88 ASP A O 1
ATOM 719 N N . ILE A 1 89 ? 12.824 4.971 -7.327 1.00 78.12 89 ILE A N 1
ATOM 720 C CA . ILE A 1 89 ? 13.219 3.686 -7.924 1.00 78.12 89 ILE A CA 1
ATOM 721 C C . ILE A 1 89 ? 11.987 2.878 -8.339 1.00 78.12 89 ILE A C 1
ATOM 723 O O . ILE A 1 89 ? 11.923 2.356 -9.451 1.00 78.12 89 ILE A O 1
ATOM 727 N N . ALA A 1 90 ? 10.979 2.794 -7.468 1.00 68.00 90 ALA A N 1
ATOM 728 C CA . ALA A 1 90 ? 9.756 2.051 -7.764 1.00 68.00 90 ALA A CA 1
ATOM 729 C C . ALA A 1 90 ? 8.904 2.734 -8.854 1.00 68.00 90 ALA A C 1
ATOM 731 O O . ALA A 1 90 ? 8.206 2.051 -9.609 1.00 68.00 90 ALA A O 1
ATOM 732 N N . ALA A 1 91 ? 8.945 4.065 -8.943 1.00 69.94 91 ALA A N 1
ATOM 733 C CA . ALA A 1 91 ? 8.264 4.848 -9.968 1.00 69.94 91 ALA A CA 1
ATOM 734 C C . ALA A 1 91 ? 8.942 4.687 -11.337 1.00 69.94 91 ALA A C 1
ATOM 736 O O . ALA A 1 91 ? 8.245 4.413 -12.316 1.00 69.94 91 ALA A O 1
ATOM 737 N N . LEU A 1 92 ? 10.278 4.761 -11.390 1.00 71.56 92 LEU A N 1
ATOM 738 C CA . LEU A 1 92 ? 11.086 4.470 -12.581 1.00 71.56 92 LEU A CA 1
ATOM 739 C C . LEU A 1 92 ? 10.829 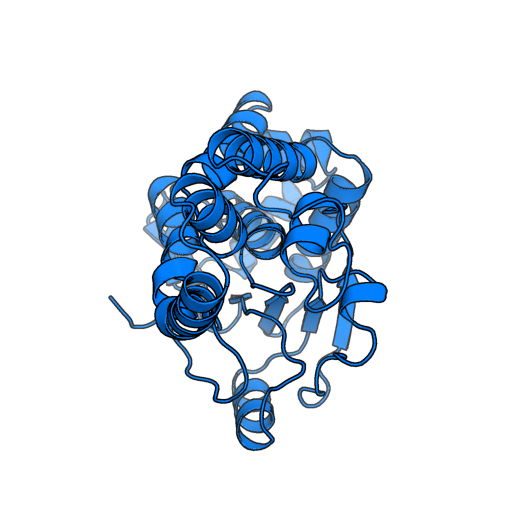3.047 -13.086 1.00 71.56 92 LEU A C 1
ATOM 741 O O . LEU A 1 92 ? 10.501 2.847 -14.246 1.00 71.56 92 LEU A O 1
ATOM 745 N N . ALA A 1 93 ? 10.878 2.061 -12.190 1.00 65.19 93 ALA A N 1
ATOM 746 C CA . ALA A 1 93 ? 10.604 0.655 -12.484 1.00 65.19 93 ALA A CA 1
ATOM 747 C C . ALA A 1 93 ? 9.193 0.387 -13.027 1.00 65.19 93 ALA A C 1
ATOM 749 O O . ALA A 1 93 ? 8.938 -0.637 -13.670 1.00 65.19 93 ALA A O 1
ATOM 750 N N . SER A 1 94 ? 8.255 1.275 -12.705 1.00 61.81 94 SER A N 1
ATOM 751 C CA . SER A 1 94 ? 6.878 1.134 -13.133 1.00 61.81 94 SER A CA 1
ATOM 752 C C . SER A 1 94 ? 6.639 1.793 -14.489 1.00 61.81 94 SER A C 1
ATOM 754 O O . SER A 1 94 ? 5.789 1.289 -15.215 1.00 61.81 94 SER A O 1
ATOM 756 N N . SER A 1 95 ? 7.291 2.910 -14.844 1.00 63.22 95 SER A N 1
ATOM 757 C CA . SER A 1 95 ? 6.960 3.718 -16.036 1.00 63.22 95 SER A CA 1
ATOM 758 C C . SER A 1 95 ? 6.905 2.881 -17.326 1.00 63.22 95 SER A C 1
ATOM 760 O O . SER A 1 95 ? 7.785 2.082 -17.616 1.00 63.22 95 SER A O 1
ATOM 762 N N . GLU A 1 96 ? 5.808 3.014 -18.084 1.00 52.44 96 GLU A N 1
ATOM 763 C CA . GLU A 1 96 ? 5.647 2.303 -19.368 1.00 52.44 96 GLU A CA 1
ATOM 764 C C . GLU A 1 96 ? 6.441 2.982 -20.504 1.00 52.44 96 GLU A C 1
ATOM 766 O O . GLU A 1 96 ? 6.761 2.317 -21.482 1.00 52.44 96 GLU A O 1
ATOM 771 N N . HIS A 1 97 ? 6.800 4.271 -20.361 1.00 46.66 97 HIS A N 1
ATOM 772 C CA . HIS A 1 97 ? 7.377 5.100 -21.436 1.00 46.66 97 HIS A CA 1
ATOM 773 C C . HIS A 1 97 ? 8.437 6.148 -20.997 1.00 46.66 97 HIS A C 1
ATOM 775 O O . HIS A 1 97 ? 8.478 7.244 -21.547 1.00 46.66 97 HIS A O 1
ATOM 781 N N . GLY A 1 98 ? 9.313 5.876 -20.025 1.00 43.28 98 GLY A N 1
ATOM 782 C CA . GLY A 1 98 ? 10.460 6.772 -19.769 1.00 43.28 98 GLY A CA 1
ATOM 783 C C . GLY A 1 98 ? 10.996 6.632 -18.350 1.00 43.28 98 GLY A C 1
ATOM 784 O O . GLY A 1 98 ? 10.260 6.818 -17.389 1.00 43.28 98 GLY A O 1
ATOM 785 N N . GLU A 1 99 ? 12.240 6.233 -18.129 1.00 46.03 99 GLU A N 1
ATOM 786 C CA . GLU A 1 99 ? 13.449 6.673 -18.819 1.00 46.03 99 GLU A CA 1
ATOM 787 C C . GLU A 1 99 ? 14.224 5.476 -19.395 1.00 46.03 99 GLU A C 1
ATOM 789 O O . GLU A 1 99 ? 14.913 4.757 -18.667 1.00 46.03 99 GLU A O 1
ATOM 794 N N . GLU A 1 100 ? 14.165 5.286 -20.718 1.00 48.56 100 GLU A N 1
ATOM 795 C CA . GLU A 1 100 ? 14.924 4.246 -21.442 1.00 48.56 100 GLU A CA 1
ATOM 796 C C . GLU A 1 100 ? 16.445 4.326 -21.195 1.00 48.56 100 GLU A C 1
ATOM 798 O O . GLU A 1 100 ? 17.179 3.373 -21.450 1.00 48.56 100 GLU A O 1
ATOM 803 N N . SER A 1 101 ? 16.943 5.445 -20.657 1.00 53.91 101 SER A N 1
ATOM 804 C CA . SER A 1 101 ? 18.368 5.652 -20.411 1.00 53.91 101 SER A CA 1
ATOM 805 C C . SER A 1 101 ? 18.891 5.017 -19.117 1.00 53.91 101 SER A C 1
ATOM 807 O O . SER A 1 101 ? 20.106 4.817 -19.024 1.00 53.91 101 SER A O 1
ATOM 809 N N . VAL A 1 102 ? 18.032 4.710 -18.132 1.00 61.62 102 VAL A N 1
ATOM 810 C CA . VAL A 1 102 ? 18.446 4.162 -16.820 1.00 61.62 102 VAL A CA 1
ATOM 811 C C . VAL A 1 102 ? 18.168 2.661 -16.727 1.00 61.62 102 VAL A C 1
ATOM 813 O O . VAL A 1 102 ? 19.017 1.906 -16.254 1.00 61.62 102 VAL A O 1
ATOM 816 N N . LEU A 1 103 ? 17.013 2.207 -17.223 1.00 75.25 103 LEU A N 1
ATOM 817 C CA . LEU A 1 103 ? 16.612 0.797 -17.227 1.00 75.25 103 LEU A CA 1
ATOM 818 C C . LEU A 1 103 ? 16.985 0.115 -18.551 1.00 75.25 103 LEU A C 1
ATOM 820 O O . LEU A 1 103 ? 16.118 -0.383 -19.262 1.00 75.25 103 LEU A O 1
ATOM 824 N N . SER A 1 104 ? 18.279 0.098 -18.883 1.00 79.62 104 SER A N 1
ATOM 825 C CA . SER A 1 104 ? 18.786 -0.584 -20.081 1.00 79.62 104 SER A CA 1
ATOM 826 C C . SER A 1 104 ? 19.536 -1.880 -19.736 1.00 79.62 104 SER A C 1
ATOM 828 O O . SER A 1 104 ? 20.145 -1.959 -18.660 1.00 79.62 104 SER A O 1
ATOM 830 N N . PRO A 1 105 ? 19.585 -2.871 -20.652 1.00 78.38 105 PRO A N 1
ATOM 831 C CA . PRO A 1 105 ? 20.328 -4.117 -20.441 1.00 78.38 105 PRO A CA 1
ATOM 832 C C . PRO A 1 105 ? 21.812 -3.936 -20.104 1.00 78.38 105 PRO A C 1
ATOM 834 O O . PRO A 1 105 ? 22.406 -4.812 -19.485 1.00 78.38 105 PRO A O 1
ATOM 837 N N . GLN A 1 106 ? 22.422 -2.818 -20.512 1.00 82.81 106 GLN A N 1
ATOM 838 C CA . GLN A 1 106 ? 23.836 -2.520 -20.263 1.00 82.81 106 GLN A CA 1
ATOM 839 C C . GLN A 1 106 ? 24.086 -1.896 -18.886 1.00 82.81 106 GLN A C 1
ATOM 841 O O . GLN A 1 106 ? 25.202 -1.974 -18.382 1.00 82.81 106 GLN A O 1
ATOM 846 N N . LYS A 1 107 ? 23.082 -1.238 -18.295 1.00 86.56 107 LYS A N 1
ATOM 847 C CA . LYS A 1 107 ? 23.235 -0.485 -17.039 1.00 86.56 107 LYS A CA 1
ATOM 848 C C . LYS A 1 107 ? 22.601 -1.172 -15.840 1.00 86.56 107 LYS A C 1
ATOM 850 O O . LYS A 1 107 ? 23.013 -0.912 -14.714 1.00 86.56 107 LYS A O 1
ATOM 855 N N . MET A 1 108 ? 21.595 -2.014 -16.066 1.00 91.12 108 MET A N 1
ATOM 856 C CA . MET A 1 108 ? 20.753 -2.537 -14.999 1.00 91.12 108 MET A CA 1
ATOM 857 C C . MET A 1 108 ? 20.972 -4.036 -14.789 1.00 91.12 108 MET A C 1
ATOM 859 O O . MET A 1 108 ? 20.308 -4.869 -15.400 1.00 91.12 108 MET A O 1
ATOM 863 N N . THR A 1 109 ? 21.904 -4.372 -13.899 1.00 94.44 109 THR A N 1
ATOM 864 C CA . THR A 1 109 ? 22.164 -5.763 -13.505 1.00 94.44 109 THR A CA 1
ATOM 865 C C . THR A 1 109 ? 21.151 -6.263 -12.480 1.00 94.44 109 THR A C 1
ATOM 867 O O . THR A 1 109 ? 20.510 -5.470 -11.779 1.00 94.44 109 THR A O 1
ATOM 870 N N . ALA A 1 110 ? 21.026 -7.584 -12.322 1.00 95.81 110 ALA A N 1
ATOM 871 C CA . ALA A 1 110 ? 20.147 -8.160 -11.303 1.00 95.81 110 ALA A CA 1
ATOM 872 C C . ALA A 1 110 ? 20.552 -7.727 -9.888 1.00 95.81 110 ALA A C 1
ATOM 874 O O . ALA A 1 110 ? 19.694 -7.427 -9.054 1.00 95.81 110 ALA A O 1
ATOM 875 N N . ALA A 1 111 ? 21.861 -7.678 -9.623 1.00 96.56 111 ALA A N 1
ATOM 876 C CA . ALA A 1 111 ? 22.415 -7.234 -8.349 1.00 96.56 111 ALA A CA 1
ATOM 877 C C . ALA A 1 111 ? 22.060 -5.769 -8.057 1.00 96.56 111 ALA A C 1
ATOM 879 O O . ALA A 1 111 ? 21.544 -5.478 -6.977 1.00 96.56 111 ALA A O 1
ATOM 880 N N . LEU A 1 112 ? 22.258 -4.876 -9.034 1.00 94.50 112 LEU A N 1
ATOM 881 C CA . LEU A 1 112 ? 21.939 -3.458 -8.882 1.00 94.50 112 LEU A CA 1
ATOM 882 C C . LEU A 1 112 ? 20.438 -3.250 -8.656 1.00 94.50 112 LEU A C 1
ATOM 884 O O . LEU A 1 112 ? 20.050 -2.555 -7.721 1.00 94.50 112 LEU A O 1
ATOM 888 N N . ALA A 1 113 ? 19.581 -3.892 -9.453 1.00 94.25 113 ALA A N 1
ATOM 889 C CA . ALA A 1 113 ? 18.134 -3.793 -9.275 1.00 94.25 113 ALA A CA 1
ATOM 890 C C . ALA A 1 113 ? 17.692 -4.268 -7.885 1.00 94.25 113 ALA A C 1
ATOM 892 O O . ALA A 1 113 ? 16.882 -3.609 -7.232 1.00 94.25 113 ALA A O 1
ATOM 893 N N . LYS A 1 114 ? 18.252 -5.384 -7.398 1.00 95.81 114 LYS A N 1
ATOM 894 C CA . LYS A 1 114 ? 17.958 -5.885 -6.053 1.00 95.81 114 LYS A CA 1
ATOM 895 C C . LYS A 1 114 ? 18.385 -4.887 -4.976 1.00 95.81 114 LYS A C 1
ATOM 897 O O . LYS A 1 114 ? 17.606 -4.627 -4.063 1.00 95.81 114 LYS A O 1
ATOM 902 N N . GLU A 1 115 ? 19.585 -4.322 -5.087 1.00 95.88 115 GLU A N 1
ATOM 903 C CA . GLU A 1 115 ? 20.099 -3.327 -4.141 1.00 95.88 115 GLU A CA 1
ATOM 904 C C . GLU A 1 115 ? 19.226 -2.066 -4.115 1.00 95.88 115 GLU A C 1
ATOM 906 O O . GLU A 1 115 ? 18.823 -1.617 -3.042 1.00 95.88 115 GLU A O 1
ATOM 911 N N . LEU A 1 116 ? 18.868 -1.531 -5.287 1.00 94.31 116 LEU A N 1
ATOM 912 C CA . LEU A 1 116 ? 18.011 -0.351 -5.401 1.00 94.31 116 LEU A CA 1
ATOM 913 C C . LEU A 1 116 ? 16.634 -0.590 -4.767 1.00 94.31 116 LEU A C 1
ATOM 915 O O . LEU A 1 116 ? 16.122 0.275 -4.059 1.00 94.31 116 LEU A O 1
ATOM 919 N N . MET A 1 117 ? 16.047 -1.772 -4.968 1.00 95.31 117 MET A N 1
ATOM 920 C CA . MET A 1 117 ? 14.762 -2.133 -4.364 1.00 95.31 117 MET A CA 1
ATOM 921 C C . MET A 1 117 ? 14.847 -2.321 -2.842 1.00 95.31 117 MET A C 1
ATOM 923 O O . MET A 1 117 ? 13.908 -1.950 -2.134 1.00 95.31 117 MET A O 1
ATOM 927 N N . ILE A 1 118 ? 15.960 -2.858 -2.324 1.00 96.31 118 ILE A N 1
ATOM 928 C CA . ILE A 1 118 ? 16.224 -2.919 -0.878 1.00 96.31 118 ILE A CA 1
ATOM 929 C C . ILE A 1 118 ? 16.311 -1.500 -0.313 1.00 96.31 118 ILE A C 1
ATOM 931 O O . ILE A 1 118 ? 15.547 -1.169 0.593 1.00 96.31 118 ILE A O 1
ATOM 935 N N . ARG A 1 119 ? 17.161 -0.646 -0.896 1.00 95.12 119 ARG A N 1
ATOM 936 C CA . ARG A 1 119 ? 17.346 0.748 -0.467 1.00 95.12 119 ARG A CA 1
ATOM 937 C C . ARG A 1 119 ? 16.029 1.520 -0.476 1.00 95.12 119 ARG A C 1
ATOM 939 O O . ARG A 1 119 ? 15.710 2.201 0.490 1.00 95.12 119 ARG A O 1
ATOM 946 N N . GLN A 1 120 ? 15.217 1.340 -1.517 1.00 94.25 120 GLN A N 1
ATOM 947 C CA . GLN A 1 120 ? 13.904 1.974 -1.602 1.00 94.25 120 GLN A CA 1
ATOM 948 C C . GLN A 1 120 ? 12.978 1.586 -0.438 1.00 94.25 120 GLN A C 1
ATOM 950 O O . GLN A 1 120 ? 12.210 2.417 0.043 1.00 94.25 120 GLN A O 1
ATOM 955 N N . ASN A 1 121 ? 13.029 0.329 0.013 1.00 96.25 121 ASN A N 1
ATOM 956 C CA . ASN A 1 121 ? 12.222 -0.136 1.140 1.00 96.25 121 ASN A CA 1
ATOM 957 C C . ASN A 1 121 ? 12.760 0.368 2.489 1.00 96.25 121 ASN A C 1
ATOM 959 O O . ASN A 1 121 ? 11.970 0.626 3.394 1.00 96.25 121 ASN A O 1
ATOM 963 N N . GLU A 1 122 ? 14.074 0.557 2.620 1.00 96.00 122 GLU A N 1
ATOM 964 C CA . GLU A 1 122 ? 14.671 1.229 3.781 1.00 96.00 122 GLU A CA 1
ATOM 965 C C . GLU A 1 122 ? 14.270 2.712 3.842 1.00 96.00 122 GLU A C 1
ATOM 967 O O . GLU A 1 122 ? 13.941 3.221 4.913 1.00 96.00 122 GLU A O 1
ATOM 972 N N . GLU A 1 123 ? 14.199 3.398 2.697 1.00 96.12 123 GLU A N 1
ATOM 973 C CA . GLU A 1 123 ? 13.744 4.792 2.622 1.00 96.12 123 GLU A CA 1
ATOM 974 C C . GLU A 1 123 ? 12.301 4.978 3.096 1.00 96.12 123 GLU A C 1
ATOM 976 O O . GLU A 1 123 ? 11.992 6.011 3.688 1.00 96.12 123 GLU A O 1
ATOM 981 N N . PHE A 1 124 ? 11.413 3.993 2.907 1.00 97.62 124 PHE A N 1
ATOM 982 C CA . PHE A 1 124 ? 10.062 4.067 3.477 1.00 97.62 124 PHE A CA 1
ATOM 983 C C . PHE A 1 124 ? 10.077 4.192 5.005 1.00 97.62 124 PHE A C 1
ATOM 985 O O . PHE A 1 124 ? 9.174 4.812 5.565 1.00 97.62 124 PHE A O 1
ATOM 992 N N . VAL A 1 125 ? 11.103 3.640 5.662 1.00 98.19 125 VAL A N 1
ATOM 993 C CA . VAL A 1 125 ? 11.276 3.693 7.117 1.00 98.19 125 VAL A CA 1
ATOM 994 C C . VAL A 1 125 ? 11.943 4.998 7.544 1.00 98.19 125 VAL A C 1
ATOM 996 O O . VAL A 1 125 ? 11.479 5.646 8.485 1.00 98.19 125 VAL A O 1
ATOM 999 N N . GLU A 1 126 ? 13.031 5.378 6.874 1.00 97.25 126 GLU A N 1
ATOM 1000 C CA . GLU A 1 126 ? 13.956 6.418 7.346 1.00 97.25 126 GLU A CA 1
ATOM 1001 C C . GLU A 1 126 ? 13.651 7.822 6.808 1.00 97.25 126 GLU A C 1
ATOM 1003 O O . GLU A 1 126 ? 13.969 8.819 7.458 1.00 97.25 126 GLU A O 1
ATOM 1008 N N . ASN A 1 127 ? 13.033 7.933 5.631 1.00 97.62 127 ASN A N 1
ATOM 1009 C CA . ASN A 1 127 ? 12.793 9.228 5.007 1.00 97.62 127 ASN A CA 1
ATOM 1010 C C . ASN A 1 127 ? 11.626 9.971 5.678 1.00 97.62 127 ASN A C 1
ATOM 1012 O O . ASN A 1 127 ? 10.533 9.426 5.833 1.00 97.62 127 ASN A O 1
ATOM 1016 N N . LYS A 1 128 ? 11.824 11.255 6.005 1.00 97.12 128 LYS A N 1
ATOM 1017 C CA . LYS A 1 128 ? 10.822 12.066 6.712 1.00 97.12 128 LYS A CA 1
ATOM 1018 C C . LYS A 1 128 ? 9.506 12.236 5.945 1.00 97.12 128 LYS A C 1
ATOM 1020 O O . LYS A 1 128 ? 8.447 12.169 6.559 1.00 97.12 128 LYS A O 1
ATOM 1025 N N . GLN A 1 129 ? 9.548 12.408 4.622 1.00 97.00 129 GLN A N 1
ATOM 1026 C CA . GLN A 1 129 ? 8.330 12.509 3.811 1.00 97.00 129 GLN A CA 1
ATOM 1027 C C . GLN A 1 129 ? 7.561 11.183 3.811 1.00 97.00 129 GLN A C 1
ATOM 1029 O O . GLN A 1 129 ? 6.338 11.180 3.934 1.00 97.00 129 GLN A O 1
ATOM 1034 N N . CYS A 1 130 ? 8.265 10.051 3.705 1.00 98.25 130 CYS A N 1
ATOM 1035 C CA . CYS A 1 130 ? 7.644 8.732 3.829 1.00 98.25 130 CYS A CA 1
ATOM 1036 C C . CYS A 1 130 ? 7.003 8.549 5.209 1.00 98.25 130 CYS A C 1
ATOM 1038 O O . CYS A 1 130 ? 5.857 8.114 5.293 1.00 98.25 130 CYS A O 1
ATOM 1040 N N . GLN A 1 131 ? 7.703 8.938 6.277 1.00 98.50 131 GLN A N 1
ATOM 1041 C CA . GLN A 1 131 ? 7.185 8.899 7.645 1.00 98.50 131 GLN A CA 1
ATOM 1042 C C . GLN A 1 131 ? 5.902 9.729 7.795 1.00 98.50 131 GLN A C 1
ATOM 1044 O O . GLN A 1 131 ? 4.921 9.234 8.345 1.00 98.50 131 GLN A O 1
ATOM 1049 N N . ASP A 1 132 ? 5.869 10.952 7.260 1.00 98.56 132 ASP A N 1
ATOM 1050 C CA . ASP A 1 132 ? 4.676 11.808 7.310 1.00 98.56 132 ASP A CA 1
ATOM 1051 C C . ASP A 1 132 ? 3.494 11.198 6.552 1.00 98.56 132 ASP A C 1
ATOM 1053 O O . ASP A 1 132 ? 2.372 11.190 7.057 1.00 98.56 132 ASP A O 1
ATOM 1057 N N . VAL A 1 133 ? 3.753 10.605 5.385 1.00 98.69 133 VAL A N 1
ATOM 1058 C CA . VAL A 1 133 ? 2.733 9.888 4.614 1.00 98.69 133 VAL A CA 1
ATOM 1059 C C . VAL A 1 133 ? 2.186 8.692 5.389 1.00 98.69 133 VAL A C 1
ATOM 1061 O O . VAL A 1 133 ? 0.973 8.563 5.530 1.00 98.69 133 VAL A O 1
ATOM 1064 N N . TYR A 1 134 ? 3.043 7.812 5.907 1.00 98.81 134 TYR A N 1
ATOM 1065 C CA . TYR A 1 134 ? 2.567 6.620 6.608 1.00 98.81 134 TYR A CA 1
ATOM 1066 C C . TYR A 1 134 ? 1.952 6.946 7.970 1.00 98.81 134 TYR A C 1
ATOM 1068 O O . TYR A 1 134 ? 1.062 6.222 8.408 1.00 98.81 134 TYR A O 1
ATOM 1076 N N . ARG A 1 135 ? 2.337 8.057 8.609 1.00 98.81 135 ARG A N 1
ATOM 1077 C CA . ARG A 1 135 ? 1.598 8.604 9.751 1.00 98.81 135 ARG A CA 1
ATOM 1078 C C . ARG A 1 135 ? 0.171 8.958 9.342 1.00 98.81 135 ARG A C 1
ATOM 1080 O O . ARG A 1 135 ? -0.759 8.491 9.988 1.00 98.81 135 ARG A O 1
ATOM 1087 N N . GLU A 1 136 ? -0.000 9.733 8.273 1.00 98.81 136 GLU A N 1
ATOM 1088 C CA . GLU A 1 136 ? -1.322 10.151 7.789 1.00 98.81 136 GLU A CA 1
ATOM 1089 C C . GLU A 1 136 ? -2.202 8.946 7.425 1.00 98.81 136 GLU A C 1
ATOM 1091 O O . GLU A 1 136 ? -3.376 8.897 7.781 1.00 98.81 136 GLU A O 1
ATOM 1096 N N . VAL A 1 137 ? -1.621 7.905 6.820 1.00 98.81 137 VAL A N 1
ATOM 1097 C CA . VAL A 1 137 ? -2.316 6.629 6.570 1.00 98.81 137 VAL A CA 1
ATOM 1098 C C . VAL A 1 137 ? -2.874 6.028 7.864 1.00 98.81 137 VAL A C 1
ATOM 1100 O O . VAL A 1 137 ? -4.022 5.581 7.885 1.00 98.81 137 VAL A O 1
ATOM 1103 N N . LEU A 1 138 ? -2.095 6.012 8.952 1.00 98.88 138 LEU A N 1
ATOM 1104 C CA . LEU A 1 138 ? -2.560 5.503 10.247 1.00 98.88 138 LEU A CA 1
ATOM 1105 C C . LEU A 1 138 ? -3.675 6.373 10.842 1.00 98.88 138 LEU A C 1
ATOM 1107 O O . LEU A 1 138 ? -4.628 5.829 11.399 1.00 98.88 138 LEU A O 1
ATOM 1111 N N . GLU A 1 139 ? -3.585 7.699 10.702 1.00 98.81 139 GLU A N 1
ATOM 1112 C CA . GLU A 1 139 ? -4.632 8.632 11.141 1.00 98.81 139 GLU A CA 1
ATOM 1113 C C . GLU A 1 139 ? -5.943 8.402 10.372 1.00 98.81 139 GLU A C 1
ATOM 1115 O O . GLU A 1 139 ? -7.007 8.296 10.984 1.00 98.81 139 GLU A O 1
ATOM 1120 N N . ILE A 1 140 ? -5.873 8.214 9.050 1.00 98.75 140 ILE A N 1
ATOM 1121 C CA . ILE A 1 140 ? -7.035 7.894 8.208 1.00 98.75 140 ILE A CA 1
ATOM 1122 C C . ILE A 1 140 ? -7.660 6.564 8.631 1.00 98.75 140 ILE A C 1
ATOM 1124 O O . ILE A 1 140 ? -8.874 6.485 8.812 1.00 98.75 140 ILE A O 1
ATOM 1128 N N . HIS A 1 141 ? -6.853 5.521 8.838 1.00 98.62 141 HIS A N 1
ATOM 1129 C CA . HIS A 1 141 ? -7.363 4.228 9.299 1.00 98.62 141 HIS A CA 1
ATOM 1130 C C . HIS A 1 141 ? -8.028 4.302 10.672 1.00 98.62 141 HIS A C 1
ATOM 1132 O O . HIS A 1 141 ? -8.989 3.568 10.922 1.00 98.62 141 HIS A O 1
ATOM 1138 N N . LEU A 1 142 ? -7.523 5.162 11.557 1.00 98.38 142 LEU A N 1
ATOM 1139 C CA . LEU A 1 142 ? -8.114 5.393 12.865 1.00 98.38 142 LEU A CA 1
ATOM 1140 C C . LEU A 1 142 ? -9.454 6.136 12.751 1.00 98.38 142 LEU A C 1
ATOM 1142 O O . LEU A 1 142 ? -10.407 5.743 13.420 1.00 98.38 142 LEU A O 1
ATOM 1146 N N . ALA A 1 143 ? -9.550 7.149 11.887 1.00 98.12 143 ALA A N 1
ATOM 1147 C CA . ALA A 1 143 ? -10.738 7.991 11.736 1.00 98.12 143 ALA A CA 1
ATOM 1148 C C . ALA A 1 143 ? -11.863 7.361 10.892 1.00 98.12 143 ALA A C 1
ATOM 1150 O O . ALA A 1 143 ? -13.033 7.633 11.136 1.00 98.12 143 ALA A O 1
ATOM 1151 N N . GLU A 1 144 ? -11.539 6.519 9.908 1.00 97.25 144 GLU A N 1
ATOM 1152 C CA . GLU A 1 144 ? -12.508 6.081 8.896 1.00 97.25 144 GLU A CA 1
ATOM 1153 C C . GLU A 1 144 ? -13.402 4.923 9.352 1.00 97.25 144 GLU A C 1
ATOM 1155 O O . GLU A 1 144 ? -12.910 3.853 9.722 1.00 97.25 144 GLU A O 1
ATOM 1160 N N . GLU A 1 145 ? -14.721 5.094 9.286 1.00 93.50 145 GLU A N 1
ATOM 1161 C CA . GLU A 1 145 ? -15.683 4.061 9.689 1.00 93.50 145 GLU A CA 1
ATOM 1162 C C . GLU A 1 145 ? -16.081 3.087 8.574 1.00 93.50 145 GLU A C 1
ATOM 1164 O O . GLU A 1 145 ? -16.566 1.995 8.867 1.00 93.50 145 GLU A O 1
ATOM 1169 N N . GLY A 1 146 ? -15.846 3.420 7.307 1.00 94.69 146 GLY A N 1
ATOM 1170 C CA . GLY A 1 146 ? -16.020 2.494 6.193 1.00 94.69 146 GLY A CA 1
ATOM 1171 C C . GLY A 1 146 ? -14.784 1.638 5.914 1.00 94.69 146 GLY A C 1
ATOM 1172 O O . GLY A 1 146 ? -13.882 1.481 6.750 1.00 94.69 146 GLY A O 1
ATOM 1173 N N . ALA A 1 147 ? -14.767 1.021 4.732 1.00 98.12 147 ALA A N 1
ATOM 1174 C CA . ALA A 1 147 ? -13.625 0.252 4.267 1.00 98.12 147 ALA A CA 1
ATOM 1175 C C . ALA A 1 147 ? -12.644 1.124 3.477 1.00 98.12 147 ALA A C 1
ATOM 1177 O O . ALA A 1 147 ? -13.038 1.963 2.664 1.00 98.12 147 ALA A O 1
ATOM 1178 N N . ILE A 1 148 ? -11.353 0.874 3.680 1.00 98.81 148 ILE A N 1
ATOM 1179 C CA . ILE A 1 148 ? -10.276 1.574 2.979 1.00 98.81 148 ILE A CA 1
ATOM 1180 C C . ILE A 1 148 ? -9.624 0.619 1.989 1.00 98.81 148 ILE A C 1
ATOM 1182 O O . ILE A 1 148 ? -9.277 -0.509 2.350 1.00 98.81 148 ILE A O 1
ATOM 1186 N N . VAL A 1 149 ? -9.388 1.094 0.766 1.00 98.69 149 VAL A N 1
ATOM 1187 C CA . VAL A 1 149 ? -8.435 0.469 -0.154 1.00 98.69 149 VAL A CA 1
ATOM 1188 C C . VAL A 1 149 ? -7.167 1.309 -0.240 1.00 98.69 149 VAL A C 1
ATOM 1190 O O . VAL A 1 149 ? -7.215 2.508 -0.488 1.00 98.69 149 VAL A O 1
ATOM 1193 N N . GLN A 1 150 ? -6.015 0.671 -0.054 1.00 98.62 150 GLN A N 1
ATOM 1194 C CA . GLN A 1 150 ? -4.715 1.281 -0.318 1.00 98.62 150 GLN A CA 1
ATOM 1195 C C . GLN A 1 150 ? -4.113 0.700 -1.592 1.00 98.62 150 GLN A C 1
ATOM 1197 O O . GLN A 1 150 ? -4.088 -0.523 -1.773 1.00 98.62 150 GLN A O 1
ATOM 1202 N N . HIS A 1 151 ? -3.555 1.535 -2.460 1.00 98.62 151 HIS A N 1
ATOM 1203 C CA . HIS A 1 151 ? -2.867 1.043 -3.647 1.00 98.62 151 HIS A CA 1
ATOM 1204 C C . HIS A 1 151 ? -1.727 1.957 -4.090 1.00 98.62 151 HIS A C 1
ATOM 1206 O O . HIS A 1 151 ? -1.510 3.057 -3.598 1.00 98.62 151 HIS A O 1
ATOM 1212 N N . CYS A 1 152 ? -0.940 1.434 -5.015 1.00 97.00 152 CYS A N 1
ATOM 1213 C CA . CYS A 1 152 ? 0.025 2.185 -5.800 1.00 97.00 152 CYS A CA 1
ATOM 1214 C C . CYS A 1 152 ? -0.089 1.671 -7.237 1.00 97.00 152 CYS A C 1
ATOM 1216 O O . CYS A 1 152 ? -1.109 1.083 -7.593 1.00 97.00 152 CYS A O 1
ATOM 1218 N N . ARG A 1 153 ? 0.947 1.806 -8.069 1.00 93.75 153 ARG A N 1
ATOM 1219 C CA . ARG A 1 153 ? 0.910 1.222 -9.415 1.00 93.75 153 ARG A CA 1
ATOM 1220 C C . ARG A 1 153 ? 0.783 -0.301 -9.405 1.00 93.75 153 ARG A C 1
ATOM 1222 O O . ARG A 1 153 ? -0.088 -0.867 -10.051 1.00 93.75 153 ARG A O 1
ATOM 1229 N N . GLY A 1 154 ? 1.668 -0.973 -8.668 1.00 92.50 154 GLY A N 1
ATOM 1230 C CA . GLY A 1 154 ? 1.727 -2.435 -8.611 1.00 92.50 154 GLY A CA 1
ATOM 1231 C C . GLY A 1 154 ? 1.093 -3.054 -7.367 1.00 92.50 154 GLY A C 1
ATOM 1232 O O . GLY A 1 154 ? 1.080 -4.277 -7.258 1.00 92.50 154 GLY A O 1
ATOM 1233 N N . GLY A 1 155 ? 0.659 -2.248 -6.395 1.00 96.25 155 GLY A N 1
ATOM 1234 C CA . GLY A 1 155 ? 0.192 -2.734 -5.093 1.00 96.25 155 GLY A CA 1
ATOM 1235 C C . GLY A 1 155 ? 1.247 -3.507 -4.297 1.00 96.25 155 GLY A C 1
ATOM 1236 O O . GLY A 1 155 ? 0.890 -4.360 -3.483 1.00 96.25 155 GLY A O 1
ATOM 1237 N N . LYS A 1 156 ? 2.537 -3.273 -4.583 1.00 96.12 156 LYS A N 1
ATOM 1238 C CA . LYS A 1 156 ? 3.672 -4.084 -4.119 1.00 96.12 156 LYS A CA 1
ATOM 1239 C C . LYS A 1 156 ? 4.494 -3.375 -3.051 1.00 96.12 156 LYS A C 1
ATOM 1241 O O . LYS A 1 156 ? 4.425 -3.790 -1.908 1.00 96.12 156 LYS A O 1
ATOM 1246 N N . ASP A 1 157 ? 5.242 -2.334 -3.416 1.00 95.25 157 ASP A N 1
ATOM 1247 C CA . ASP A 1 157 ? 6.237 -1.709 -2.530 1.00 95.25 157 ASP A CA 1
ATOM 1248 C C . ASP A 1 157 ? 5.585 -0.744 -1.542 1.00 95.25 157 ASP A C 1
ATOM 1250 O O . ASP A 1 157 ? 5.380 -1.105 -0.391 1.00 95.25 157 ASP A O 1
ATOM 1254 N N . ARG A 1 158 ? 5.146 0.432 -2.014 1.00 97.94 158 ARG A N 1
ATOM 1255 C CA . ARG A 1 158 ? 4.467 1.455 -1.191 1.00 97.94 158 ARG A CA 1
ATOM 1256 C C . ARG A 1 158 ? 3.262 0.882 -0.439 1.00 97.94 158 ARG A C 1
ATOM 1258 O O . ARG A 1 158 ? 3.164 0.968 0.779 1.00 97.94 158 ARG A O 1
ATOM 1265 N N . THR A 1 159 ? 2.386 0.185 -1.165 1.00 98.50 159 THR A N 1
ATOM 1266 C CA . THR A 1 159 ? 1.239 -0.513 -0.569 1.00 98.50 159 THR A CA 1
ATOM 1267 C C . THR A 1 159 ? 1.656 -1.652 0.351 1.00 98.50 159 THR A C 1
ATOM 1269 O O . THR A 1 159 ? 1.024 -1.854 1.378 1.00 98.50 159 THR A O 1
ATOM 1272 N N . GLY A 1 160 ? 2.693 -2.421 0.008 1.00 98.38 160 GLY A N 1
ATOM 1273 C CA . GLY A 1 160 ? 3.141 -3.530 0.849 1.00 98.38 160 GLY A CA 1
ATOM 1274 C C . GLY A 1 160 ? 3.704 -3.058 2.175 1.00 98.38 160 GLY A C 1
ATOM 1275 O O . GLY A 1 160 ? 3.383 -3.663 3.190 1.00 98.38 160 GLY A O 1
ATOM 1276 N N . TYR A 1 161 ? 4.463 -1.963 2.172 1.00 98.69 161 TYR A N 1
ATOM 1277 C CA . TYR A 1 161 ? 4.951 -1.335 3.390 1.00 98.69 161 TYR A CA 1
ATOM 1278 C C . TYR A 1 161 ? 3.798 -0.796 4.249 1.00 98.69 161 TYR A C 1
ATOM 1280 O O . TYR A 1 161 ? 3.708 -1.148 5.423 1.00 98.69 161 TYR A O 1
ATOM 1288 N N . GLY A 1 162 ? 2.864 -0.030 3.666 1.00 98.69 162 GLY A N 1
ATOM 1289 C CA . GLY A 1 162 ? 1.696 0.486 4.397 1.00 98.69 162 GLY A CA 1
ATOM 1290 C C . GLY A 1 162 ? 0.829 -0.623 5.012 1.00 98.69 162 GLY A C 1
ATOM 1291 O O . GLY A 1 162 ? 0.440 -0.545 6.178 1.00 98.69 162 GLY A O 1
ATOM 1292 N N . VAL A 1 163 ? 0.595 -1.708 4.267 1.00 98.81 163 VAL A N 1
ATOM 1293 C CA . VAL A 1 163 ? -0.131 -2.894 4.755 1.00 98.81 163 VAL A CA 1
ATOM 1294 C C . VAL A 1 163 ? 0.637 -3.599 5.872 1.00 98.81 163 VAL A C 1
ATOM 1296 O O . VAL A 1 163 ? 0.043 -3.940 6.896 1.00 98.81 163 VAL A O 1
ATOM 1299 N N . ALA A 1 164 ? 1.949 -3.794 5.706 1.00 98.81 164 ALA A N 1
ATOM 1300 C CA . ALA A 1 164 ? 2.792 -4.420 6.719 1.00 98.81 164 ALA A CA 1
ATOM 1301 C C . ALA A 1 164 ? 2.784 -3.621 8.028 1.00 98.81 164 ALA A C 1
ATOM 1303 O O . ALA A 1 164 ? 2.638 -4.210 9.096 1.00 98.81 164 ALA A O 1
ATOM 1304 N N . LEU A 1 165 ? 2.862 -2.288 7.950 1.00 98.62 165 LEU A N 1
ATOM 1305 C CA . LEU A 1 165 ? 2.821 -1.406 9.114 1.00 98.62 165 LEU A CA 1
ATOM 1306 C C . LEU A 1 165 ? 1.531 -1.598 9.926 1.00 98.62 165 LEU A C 1
ATOM 1308 O O . LEU A 1 165 ? 1.588 -1.793 11.140 1.00 98.62 165 LEU A O 1
ATOM 1312 N N . ILE A 1 166 ? 0.373 -1.626 9.258 1.00 98.75 166 ILE A N 1
ATOM 1313 C CA . ILE A 1 166 ? -0.926 -1.844 9.912 1.00 98.75 166 ILE A CA 1
ATOM 1314 C C . ILE A 1 166 ? -1.008 -3.247 10.513 1.00 98.75 166 ILE A C 1
ATOM 1316 O O . ILE A 1 166 ? -1.375 -3.396 11.676 1.00 98.75 166 ILE A O 1
ATOM 1320 N N . GLN A 1 167 ? -0.647 -4.285 9.756 1.00 98.75 167 GLN A N 1
ATOM 1321 C CA . GLN A 1 167 ? -0.699 -5.662 10.250 1.00 98.75 167 GLN A CA 1
ATOM 1322 C C . GLN A 1 167 ? 0.187 -5.858 11.491 1.00 98.75 167 GLN A C 1
ATOM 1324 O O . GLN A 1 167 ? -0.253 -6.468 12.467 1.00 98.75 167 GLN A O 1
ATOM 1329 N N . LEU A 1 168 ? 1.397 -5.294 11.493 1.00 98.62 168 LEU A N 1
ATOM 1330 C CA . LEU A 1 168 ? 2.303 -5.344 12.641 1.00 98.62 168 LEU A CA 1
ATOM 1331 C C . LEU A 1 168 ? 1.736 -4.595 13.853 1.00 98.62 168 LEU A C 1
ATOM 1333 O O . LEU A 1 168 ? 1.782 -5.126 14.963 1.00 98.62 168 LEU A O 1
ATOM 1337 N N . LEU A 1 169 ? 1.146 -3.407 13.665 1.00 98.31 169 LEU A N 1
ATOM 1338 C CA . LEU A 1 169 ? 0.487 -2.674 14.755 1.00 98.31 169 LEU A CA 1
ATOM 1339 C C . LEU A 1 169 ? -0.695 -3.445 15.344 1.00 98.31 169 LEU A C 1
ATOM 1341 O O . LEU A 1 169 ? -0.901 -3.416 16.556 1.00 98.31 169 LEU A O 1
ATOM 1345 N N . LEU A 1 170 ? -1.425 -4.192 14.517 1.00 98.50 170 LEU A N 1
ATOM 1346 C CA . LEU A 1 170 ? -2.506 -5.083 14.946 1.00 98.50 170 LEU A CA 1
ATOM 1347 C C . LEU A 1 170 ? -1.998 -6.409 15.549 1.00 98.50 170 LEU A C 1
ATOM 1349 O O . LEU A 1 170 ? -2.796 -7.242 15.983 1.00 98.50 170 LEU A O 1
ATOM 1353 N N . GLY A 1 171 ? -0.677 -6.593 15.638 1.00 98.12 171 GLY A N 1
ATOM 1354 C CA . GLY A 1 171 ? -0.030 -7.718 16.310 1.00 98.12 171 GLY A CA 1
ATOM 1355 C C . GLY A 1 171 ? 0.083 -8.984 15.459 1.00 98.12 171 GLY A C 1
ATOM 1356 O O . GLY A 1 171 ? 0.292 -10.065 16.014 1.00 98.12 171 GLY A O 1
ATOM 1357 N N . VAL A 1 172 ? -0.082 -8.887 14.138 1.00 98.38 172 VAL A N 1
ATOM 1358 C CA . VAL A 1 172 ? 0.156 -10.004 13.210 1.00 98.38 172 VAL A CA 1
ATOM 1359 C C . VAL A 1 172 ? 1.641 -10.381 13.236 1.00 98.38 172 VAL A C 1
ATOM 1361 O O . VAL A 1 172 ? 2.513 -9.528 13.409 1.00 98.38 172 VAL A O 1
ATOM 1364 N N . SER A 1 173 ? 1.944 -11.674 13.108 1.00 97.94 173 SER A N 1
ATOM 1365 C CA . SER A 1 173 ? 3.328 -12.152 13.095 1.00 97.94 173 SER A CA 1
ATOM 1366 C C . SER A 1 173 ? 4.081 -11.649 11.856 1.00 97.94 173 SER A C 1
ATOM 1368 O O . SER A 1 173 ? 3.504 -11.533 10.777 1.00 97.94 173 SER A O 1
ATOM 1370 N N . GLU A 1 174 ? 5.390 -11.404 11.966 1.00 98.00 174 GLU A N 1
ATOM 1371 C CA . GLU A 1 174 ? 6.208 -11.026 10.799 1.00 98.00 174 GLU A CA 1
ATOM 1372 C C . GLU A 1 174 ? 6.167 -12.086 9.688 1.00 98.00 174 GLU A C 1
ATOM 1374 O O . GLU A 1 174 ? 6.222 -11.753 8.504 1.00 98.00 174 GLU A O 1
ATOM 1379 N N . ALA A 1 175 ? 6.022 -13.365 10.055 1.00 98.19 175 ALA A N 1
ATOM 1380 C CA . ALA A 1 175 ? 5.876 -14.459 9.103 1.00 98.19 175 ALA A CA 1
ATOM 1381 C C . ALA A 1 175 ? 4.589 -14.324 8.272 1.00 98.19 175 ALA A C 1
ATOM 1383 O O . ALA A 1 175 ? 4.636 -14.461 7.049 1.00 98.19 175 ALA A O 1
ATOM 1384 N N . ASP A 1 176 ? 3.464 -14.002 8.914 1.00 98.31 176 ASP A N 1
ATOM 1385 C CA . ASP A 1 176 ? 2.179 -13.787 8.243 1.00 98.31 176 ASP A CA 1
ATOM 1386 C C . ASP A 1 176 ? 2.156 -12.492 7.425 1.00 98.31 176 ASP A C 1
ATOM 1388 O O . ASP A 1 176 ? 1.616 -12.474 6.317 1.00 98.31 176 ASP A O 1
ATOM 1392 N N . VAL A 1 177 ? 2.790 -11.428 7.927 1.00 98.69 177 VAL A N 1
ATOM 1393 C CA . VAL A 1 177 ? 2.975 -10.164 7.193 1.00 98.69 177 VAL A CA 1
ATOM 1394 C C . VAL A 1 177 ? 3.767 -10.404 5.910 1.00 98.69 177 VAL A C 1
ATOM 1396 O O . VAL A 1 177 ? 3.354 -10.012 4.816 1.00 98.69 177 VAL A O 1
ATOM 1399 N N . MET A 1 178 ? 4.890 -11.117 6.018 1.00 98.75 178 MET A N 1
ATOM 1400 C CA . MET A 1 178 ? 5.700 -11.483 4.861 1.00 98.75 178 MET A CA 1
ATOM 1401 C C . MET A 1 178 ? 4.936 -12.407 3.907 1.00 98.75 178 MET A C 1
ATOM 1403 O O . MET A 1 178 ? 5.064 -12.285 2.688 1.00 98.75 178 MET A O 1
ATOM 1407 N N . HIS A 1 179 ? 4.114 -13.315 4.437 1.00 98.25 179 HIS A N 1
ATOM 1408 C CA . HIS A 1 179 ? 3.242 -14.146 3.619 1.00 98.25 179 HIS A CA 1
ATOM 1409 C C . HIS A 1 179 ? 2.239 -13.297 2.816 1.00 98.25 179 HIS A C 1
ATOM 1411 O O . HIS A 1 179 ? 2.167 -13.471 1.600 1.00 98.25 179 HIS A O 1
ATOM 1417 N N . ASP A 1 180 ? 1.525 -12.343 3.436 1.00 98.31 180 ASP A N 1
ATOM 1418 C CA . ASP A 1 180 ? 0.611 -11.434 2.714 1.00 98.31 180 ASP A CA 1
ATOM 1419 C C . ASP A 1 180 ? 1.328 -10.627 1.627 1.00 98.31 180 ASP A C 1
ATOM 1421 O O . ASP A 1 180 ? 0.826 -10.476 0.506 1.00 98.31 180 ASP A O 1
ATOM 1425 N N . TYR A 1 181 ? 2.518 -10.118 1.948 1.00 98.69 181 TYR A N 1
ATOM 1426 C CA . TYR A 1 181 ? 3.341 -9.365 1.012 1.00 98.69 181 TYR A CA 1
ATOM 1427 C C . TYR A 1 181 ? 3.676 -10.198 -0.233 1.00 98.69 181 TYR A C 1
ATOM 1429 O O . TYR A 1 181 ? 3.428 -9.753 -1.361 1.00 98.69 181 TYR A O 1
ATOM 1437 N N . LEU A 1 182 ? 4.144 -11.436 -0.039 1.00 98.44 182 LEU A N 1
ATOM 1438 C CA . LEU A 1 182 ? 4.525 -12.351 -1.119 1.00 98.44 182 LEU A CA 1
ATOM 1439 C C . LEU A 1 182 ? 3.331 -12.881 -1.926 1.00 98.44 182 LEU A C 1
ATOM 1441 O O . LEU A 1 182 ? 3.509 -13.241 -3.093 1.00 98.44 182 LEU A O 1
ATOM 1445 N N . LEU A 1 183 ? 2.101 -12.845 -1.390 1.00 97.94 183 LEU A N 1
ATOM 1446 C CA . LEU A 1 183 ? 0.897 -13.129 -2.186 1.00 97.94 183 LEU A CA 1
ATOM 1447 C C . LEU A 1 183 ? 0.749 -12.188 -3.391 1.00 97.94 183 LEU A C 1
ATOM 1449 O O . LEU A 1 183 ? 0.061 -12.531 -4.352 1.00 97.94 183 LEU A O 1
ATOM 1453 N N . THR A 1 184 ? 1.439 -11.045 -3.399 1.00 97.62 184 THR A N 1
ATOM 1454 C CA . THR A 1 184 ? 1.529 -10.177 -4.579 1.00 97.62 184 THR A CA 1
ATOM 1455 C C . THR A 1 184 ? 2.003 -10.930 -5.826 1.00 97.62 184 THR A C 1
ATOM 1457 O O . THR A 1 184 ? 1.452 -10.719 -6.906 1.00 97.62 184 THR A O 1
ATOM 1460 N N . ASN A 1 185 ? 2.938 -11.876 -5.686 1.00 97.50 185 ASN A N 1
ATOM 1461 C CA . ASN A 1 185 ? 3.424 -12.691 -6.807 1.00 97.50 185 ASN A CA 1
ATOM 1462 C C . ASN A 1 185 ? 2.368 -13.663 -7.323 1.00 97.50 185 ASN A C 1
ATOM 1464 O O . ASN A 1 185 ? 2.309 -13.932 -8.518 1.00 97.50 185 ASN A O 1
ATOM 1468 N N . VAL A 1 186 ? 1.492 -14.145 -6.442 1.00 96.56 186 VAL A N 1
ATOM 1469 C CA . VAL A 1 186 ? 0.369 -15.009 -6.819 1.00 96.56 186 VAL A CA 1
ATOM 1470 C C . VAL A 1 186 ? -0.694 -14.195 -7.552 1.00 96.56 186 VAL A C 1
ATOM 1472 O O . VAL A 1 186 ? -1.166 -14.591 -8.618 1.00 96.56 186 VAL A O 1
ATOM 1475 N N . TYR A 1 187 ? -1.069 -13.033 -7.015 1.00 95.25 187 TYR A N 1
ATOM 1476 C CA . TYR A 1 187 ? -2.167 -12.241 -7.568 1.00 95.25 187 TYR A CA 1
ATOM 1477 C C . TYR A 1 187 ? -1.808 -11.453 -8.825 1.00 95.25 187 TYR A C 1
ATOM 1479 O O . TYR A 1 187 ? -2.710 -11.134 -9.601 1.00 95.25 187 TYR A O 1
ATOM 1487 N N . LYS A 1 188 ? -0.521 -11.176 -9.046 1.00 94.38 188 LYS A N 1
ATOM 1488 C CA . LYS A 1 188 ? -0.016 -10.531 -10.263 1.00 94.38 188 LYS A CA 1
ATOM 1489 C C . LYS A 1 188 ? 0.603 -11.496 -11.266 1.00 94.38 188 LYS A C 1
ATOM 1491 O O . LYS A 1 188 ? 1.049 -11.022 -12.308 1.00 94.38 188 LYS A O 1
ATOM 1496 N N . LYS A 1 189 ? 0.628 -12.806 -10.984 1.00 94.50 189 LYS A N 1
ATOM 1497 C CA . LYS A 1 189 ? 1.317 -13.813 -11.807 1.00 94.50 189 LYS A CA 1
ATOM 1498 C C . LYS A 1 189 ? 1.045 -13.624 -13.301 1.00 94.50 189 LYS A C 1
ATOM 1500 O O . LYS A 1 189 ? 1.976 -13.400 -14.060 1.00 94.50 189 LYS A O 1
ATOM 1505 N N . GLU A 1 190 ? -0.229 -13.578 -13.689 1.00 92.69 190 GLU A N 1
ATOM 1506 C CA . GLU A 1 190 ? -0.640 -13.414 -15.089 1.00 92.69 190 GLU A CA 1
ATOM 1507 C C . GLU A 1 190 ? -0.115 -12.111 -15.727 1.00 92.69 190 GLU A C 1
ATOM 1509 O O . GLU A 1 190 ? 0.434 -12.131 -16.828 1.00 92.69 190 GLU A O 1
ATOM 1514 N N . LYS A 1 191 ? -0.252 -10.968 -15.037 1.00 92.12 191 LYS A N 1
ATOM 1515 C CA . LYS A 1 191 ? 0.224 -9.658 -15.523 1.00 92.12 191 LYS A CA 1
ATOM 1516 C C . LYS A 1 191 ? 1.748 -9.643 -15.668 1.00 92.12 191 LYS A C 1
ATOM 1518 O O . LYS A 1 191 ? 2.267 -9.141 -16.665 1.00 92.12 191 LYS A O 1
ATOM 1523 N N . ASN A 1 192 ? 2.457 -10.208 -14.693 1.00 92.88 192 ASN A N 1
ATOM 1524 C CA . ASN A 1 192 ? 3.914 -10.262 -14.684 1.00 92.88 192 ASN A CA 1
ATOM 1525 C C . ASN A 1 192 ? 4.451 -11.211 -15.767 1.00 92.88 192 ASN A C 1
ATOM 1527 O O . ASN A 1 192 ? 5.364 -10.824 -16.489 1.00 92.88 192 ASN A O 1
ATOM 1531 N N . GLU A 1 193 ? 3.855 -12.394 -15.943 1.00 93.25 193 GLU A N 1
ATOM 1532 C CA . GLU A 1 193 ? 4.242 -13.355 -16.986 1.00 93.25 193 GLU A CA 1
ATOM 1533 C C . GLU A 1 193 ? 4.038 -12.780 -18.390 1.00 93.25 193 GLU A C 1
ATOM 1535 O O . GLU A 1 193 ? 4.962 -12.832 -19.197 1.00 93.25 193 GLU A O 1
ATOM 1540 N N . LYS A 1 194 ? 2.892 -12.138 -18.667 1.00 92.56 194 LYS A N 1
ATOM 1541 C CA . LYS A 1 194 ? 2.659 -11.458 -19.957 1.00 92.56 194 LYS A CA 1
ATOM 1542 C C . LYS A 1 194 ? 3.686 -10.357 -20.219 1.00 92.56 194 LYS A C 1
ATOM 1544 O O . LYS A 1 194 ? 4.192 -10.232 -21.330 1.00 92.56 194 LYS A O 1
ATOM 1549 N N . SER A 1 195 ? 3.996 -9.546 -19.205 1.00 89.69 195 SER A N 1
ATOM 1550 C CA . SER A 1 195 ? 5.008 -8.493 -19.336 1.00 89.69 195 SER A CA 1
ATOM 1551 C C . SER A 1 195 ? 6.406 -9.064 -19.560 1.00 89.69 195 SER A C 1
ATOM 1553 O O . SER A 1 195 ? 7.182 -8.462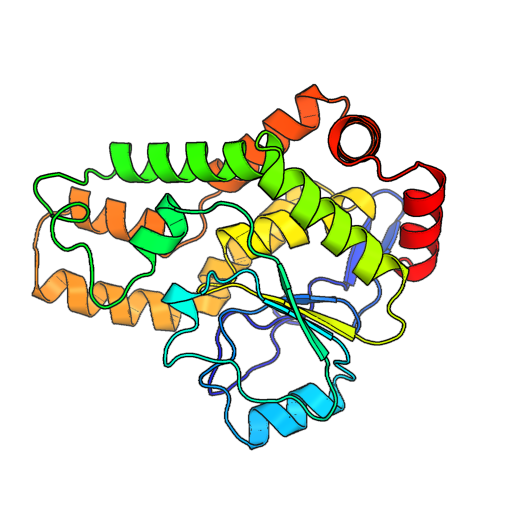 -20.294 1.00 89.69 195 SER A O 1
ATOM 1555 N N . LEU A 1 196 ? 6.736 -10.184 -18.921 1.00 89.88 196 LEU A N 1
ATOM 1556 C CA . LEU A 1 196 ? 8.041 -10.815 -19.046 1.00 89.88 196 LEU A CA 1
ATOM 1557 C C . LEU A 1 196 ? 8.211 -11.523 -20.394 1.00 89.88 196 LEU A C 1
ATOM 1559 O O . LEU A 1 196 ? 9.284 -11.456 -20.976 1.00 89.88 196 LEU A O 1
ATOM 1563 N N . GLN A 1 197 ? 7.161 -12.160 -20.913 1.00 92.38 197 GLN A N 1
ATOM 1564 C CA . GLN A 1 197 ? 7.184 -12.757 -22.251 1.00 92.38 197 GLN A CA 1
ATOM 1565 C C . GLN A 1 197 ? 7.506 -11.721 -23.330 1.00 92.38 197 GLN A C 1
ATOM 1567 O O . GLN A 1 197 ? 8.272 -12.023 -24.234 1.00 92.38 197 GLN A O 1
ATOM 1572 N N . ARG A 1 198 ? 6.970 -10.498 -23.212 1.00 90.44 198 ARG A N 1
ATOM 1573 C CA . ARG A 1 198 ? 7.321 -9.386 -24.111 1.00 90.44 198 ARG A CA 1
ATOM 1574 C C . ARG A 1 198 ? 8.784 -8.983 -23.969 1.00 90.44 198 ARG A C 1
ATOM 1576 O O . ARG A 1 198 ? 9.473 -8.873 -24.967 1.00 90.44 198 ARG A O 1
ATOM 1583 N N . LEU A 1 199 ? 9.275 -8.856 -22.735 1.00 88.81 199 LEU A N 1
ATOM 1584 C CA . LEU A 1 199 ? 10.682 -8.529 -22.492 1.00 88.81 199 LEU A CA 1
ATOM 1585 C C . LEU A 1 199 ? 11.630 -9.565 -23.118 1.00 88.81 199 LEU A C 1
ATOM 1587 O O . LEU A 1 199 ? 12.633 -9.197 -23.713 1.00 88.81 199 LEU A O 1
ATOM 1591 N N . LEU A 1 200 ? 11.296 -10.854 -23.028 1.00 91.25 200 LEU A N 1
ATOM 1592 C CA . LEU A 1 200 ? 12.084 -11.935 -23.633 1.00 91.25 200 LEU A CA 1
ATOM 1593 C C . LEU A 1 200 ? 12.084 -11.908 -25.173 1.00 91.25 200 LEU A C 1
ATOM 1595 O O . LEU A 1 200 ? 12.891 -12.596 -25.780 1.00 91.25 200 LEU A O 1
ATOM 1599 N N . GLN A 1 201 ? 11.199 -11.137 -25.814 1.00 91.69 201 GLN A N 1
ATOM 1600 C CA . GLN A 1 201 ? 11.256 -10.881 -27.261 1.00 91.69 201 GLN A CA 1
ATOM 1601 C C . GLN A 1 201 ? 12.218 -9.734 -27.610 1.00 91.69 201 GLN A C 1
ATOM 1603 O O . GLN A 1 201 ? 12.609 -9.597 -28.764 1.00 91.69 201 GLN A O 1
ATOM 1608 N N . GLU A 1 202 ? 12.586 -8.909 -26.628 1.00 88.25 202 GLU A N 1
ATOM 1609 C CA . GLU A 1 202 ? 13.421 -7.714 -26.795 1.00 88.25 202 GLU A CA 1
ATOM 1610 C C . GLU A 1 202 ? 14.874 -7.950 -26.353 1.00 88.25 202 GLU A C 1
ATOM 1612 O O . GLU A 1 202 ? 15.777 -7.219 -26.762 1.00 88.25 202 GLU A O 1
ATOM 1617 N N . THR A 1 203 ? 15.129 -8.950 -25.501 1.00 89.38 203 THR A N 1
ATOM 1618 C CA . THR A 1 203 ? 16.469 -9.228 -24.976 1.00 89.38 203 THR A CA 1
ATOM 1619 C C . THR A 1 203 ? 16.654 -10.668 -24.499 1.00 89.38 203 THR A C 1
ATOM 1621 O O . THR A 1 203 ? 15.800 -11.222 -23.808 1.00 89.38 203 THR A O 1
ATOM 1624 N N . ASP A 1 204 ? 17.839 -11.219 -24.778 1.00 92.12 204 ASP A N 1
ATOM 1625 C CA . ASP A 1 204 ? 18.296 -12.527 -24.290 1.00 92.12 204 ASP A CA 1
ATOM 1626 C C . ASP A 1 204 ? 19.205 -12.423 -23.051 1.00 92.12 204 ASP A C 1
ATOM 1628 O O . ASP A 1 204 ? 19.787 -13.417 -22.622 1.00 92.12 204 ASP A O 1
ATOM 1632 N N . ASN A 1 205 ? 19.375 -11.230 -22.463 1.00 94.12 205 ASN A N 1
ATOM 1633 C CA . ASN A 1 205 ? 20.243 -11.044 -21.298 1.00 94.12 205 ASN A CA 1
ATOM 1634 C C . ASN A 1 205 ? 19.556 -11.569 -20.014 1.00 94.12 205 ASN A C 1
ATOM 1636 O O . ASN A 1 205 ? 18.653 -10.900 -19.495 1.00 94.12 205 ASN A O 1
ATOM 1640 N N . PRO A 1 206 ? 19.993 -12.711 -19.440 1.00 94.69 206 PRO A N 1
ATOM 1641 C CA . PRO A 1 206 ? 19.333 -13.303 -18.277 1.00 94.69 206 PRO A CA 1
ATOM 1642 C C . PRO A 1 206 ? 19.462 -12.437 -17.017 1.00 94.69 206 PRO A C 1
ATOM 1644 O O . PRO A 1 206 ? 18.568 -12.446 -16.169 1.00 94.69 206 PRO A O 1
ATOM 1647 N N . ASP A 1 207 ? 20.543 -11.664 -16.900 1.00 95.12 207 ASP A N 1
ATOM 1648 C CA . ASP A 1 207 ? 20.784 -10.788 -15.757 1.00 95.12 207 ASP A CA 1
ATOM 1649 C C . ASP A 1 207 ? 19.822 -9.590 -15.772 1.00 95.12 207 ASP A C 1
ATOM 1651 O O . ASP A 1 207 ? 19.167 -9.295 -14.771 1.00 95.12 207 ASP A O 1
ATOM 1655 N N . PHE A 1 208 ? 19.622 -8.971 -16.939 1.00 94.00 208 PHE A N 1
ATOM 1656 C CA . PHE A 1 208 ? 18.634 -7.901 -17.098 1.00 94.00 208 PHE A CA 1
ATOM 1657 C C . PHE A 1 208 ? 17.196 -8.411 -16.931 1.00 94.00 208 PHE A C 1
ATOM 1659 O O . PHE A 1 208 ? 16.367 -7.767 -16.287 1.00 94.00 208 PHE A O 1
ATOM 1666 N N . VAL A 1 209 ? 16.889 -9.608 -17.437 1.00 94.06 209 VAL A N 1
ATOM 1667 C CA . VAL A 1 209 ? 15.590 -10.252 -17.200 1.00 94.06 209 VAL A CA 1
ATOM 1668 C C . VAL A 1 209 ? 15.332 -10.427 -15.700 1.00 94.06 209 VAL A C 1
ATOM 1670 O O . VAL A 1 209 ? 14.243 -10.104 -15.213 1.00 94.06 209 VAL A O 1
ATOM 1673 N N . GLN A 1 210 ? 16.330 -10.886 -14.942 1.00 96.06 210 GLN A N 1
ATOM 1674 C CA . GLN A 1 210 ? 16.219 -11.014 -13.492 1.00 96.06 210 GLN A CA 1
ATOM 1675 C C . GLN A 1 210 ? 16.101 -9.647 -12.794 1.00 96.06 210 GLN A C 1
ATOM 1677 O O . GLN A 1 210 ? 15.325 -9.516 -11.843 1.00 96.06 210 GLN A O 1
ATOM 1682 N N . ALA A 1 211 ? 16.785 -8.612 -13.284 1.00 93.88 211 ALA A N 1
ATOM 1683 C CA . ALA A 1 211 ? 16.602 -7.240 -12.814 1.00 93.88 211 ALA A CA 1
ATOM 1684 C C . ALA A 1 211 ? 15.139 -6.782 -12.962 1.00 93.88 211 ALA A C 1
ATOM 1686 O O . ALA A 1 211 ? 14.516 -6.315 -12.005 1.00 93.88 211 ALA A O 1
ATOM 1687 N N . MET A 1 212 ? 14.534 -7.019 -14.129 1.00 92.69 212 MET A N 1
ATOM 1688 C CA . MET A 1 212 ? 13.130 -6.686 -14.381 1.00 92.69 212 MET A CA 1
ATOM 1689 C C . MET A 1 212 ? 12.153 -7.507 -13.534 1.00 92.69 212 MET A C 1
ATOM 1691 O O . MET A 1 212 ? 11.092 -6.995 -13.160 1.00 92.69 212 MET A O 1
ATOM 1695 N N . ARG A 1 213 ? 12.500 -8.747 -13.162 1.00 94.44 213 ARG A N 1
ATOM 1696 C CA . ARG A 1 213 ? 11.726 -9.513 -12.172 1.00 94.44 213 ARG A CA 1
ATOM 1697 C C . ARG A 1 213 ? 11.727 -8.832 -10.809 1.00 94.44 213 ARG A C 1
ATOM 1699 O O . ARG A 1 213 ? 10.647 -8.641 -10.259 1.00 94.44 213 ARG A O 1
ATOM 1706 N N . TYR A 1 214 ? 12.876 -8.383 -10.299 1.00 95.31 214 TYR A N 1
ATOM 1707 C CA . TYR A 1 214 ? 12.942 -7.660 -9.019 1.00 95.31 214 TYR A CA 1
ATOM 1708 C C . TYR A 1 214 ? 12.070 -6.396 -9.005 1.00 95.31 214 TYR A C 1
ATOM 1710 O O . TYR A 1 214 ? 11.398 -6.096 -8.015 1.00 95.31 214 TYR A O 1
ATOM 1718 N N . PHE A 1 215 ? 11.984 -5.697 -10.134 1.00 92.25 215 PHE A N 1
ATOM 1719 C CA . PHE A 1 215 ? 11.085 -4.558 -10.285 1.00 92.25 215 PHE A CA 1
ATOM 1720 C C . PHE A 1 215 ? 9.597 -4.952 -10.308 1.00 92.25 215 PHE A C 1
ATOM 1722 O O . PHE A 1 215 ? 8.765 -4.284 -9.688 1.00 92.25 215 PHE A O 1
ATOM 1729 N N . LYS A 1 216 ? 9.226 -6.072 -10.938 1.00 91.31 216 LYS A N 1
ATOM 1730 C CA . LYS A 1 216 ? 7.815 -6.470 -11.143 1.00 91.31 216 LYS A CA 1
ATOM 1731 C C . LYS A 1 216 ? 7.220 -7.338 -10.026 1.00 91.31 216 LYS A C 1
ATOM 1733 O O . LYS A 1 216 ? 6.002 -7.287 -9.789 1.00 91.31 216 LYS A O 1
ATOM 1738 N N . GLU A 1 217 ? 8.055 -8.119 -9.352 1.00 95.38 217 GLU A N 1
ATOM 1739 C CA . GLU A 1 217 ? 7.704 -9.146 -8.366 1.00 95.38 217 GLU A CA 1
ATOM 1740 C C . GLU A 1 217 ? 8.113 -8.727 -6.949 1.00 95.38 217 GLU A C 1
ATOM 1742 O O . GLU A 1 217 ? 9.014 -7.912 -6.746 1.00 95.38 217 GLU A O 1
ATOM 1747 N N . ALA A 1 218 ? 7.383 -9.227 -5.956 1.00 97.06 218 ALA A N 1
ATOM 1748 C CA . ALA A 1 218 ? 7.699 -9.087 -4.543 1.00 97.06 218 ALA A CA 1
ATOM 1749 C C . ALA A 1 218 ? 8.855 -10.022 -4.195 1.00 97.06 218 ALA A C 1
ATOM 1751 O O . ALA A 1 218 ? 8.827 -11.199 -4.550 1.00 97.06 218 ALA A O 1
ATOM 1752 N N . ASP A 1 219 ? 9.836 -9.515 -3.461 1.00 98.19 219 ASP A N 1
ATOM 1753 C CA . ASP A 1 219 ? 10.958 -10.307 -2.970 1.00 98.19 219 ASP A CA 1
ATOM 1754 C C . ASP A 1 219 ? 11.075 -10.124 -1.459 1.00 98.19 219 ASP A C 1
ATOM 1756 O O . ASP A 1 219 ? 10.987 -9.007 -0.943 1.00 98.19 219 ASP A O 1
ATOM 1760 N N . ARG A 1 220 ? 11.272 -11.231 -0.738 1.00 98.25 220 ARG A N 1
ATOM 1761 C CA . ARG A 1 220 ? 11.377 -11.240 0.724 1.00 98.25 220 ARG A CA 1
ATOM 1762 C C . ARG A 1 220 ? 12.408 -10.235 1.234 1.00 98.25 220 ARG A C 1
ATOM 1764 O O . ARG A 1 220 ? 12.144 -9.581 2.238 1.00 98.25 220 ARG A O 1
ATOM 1771 N N . HIS A 1 221 ? 13.543 -10.093 0.549 1.00 98.12 221 HIS A N 1
ATOM 1772 C CA . HIS A 1 221 ? 14.629 -9.215 0.977 1.00 98.12 221 HIS A CA 1
ATOM 1773 C C . HIS A 1 221 ? 14.184 -7.749 1.042 1.00 98.12 221 HIS A C 1
ATOM 1775 O O . HIS A 1 221 ? 14.690 -7.008 1.876 1.00 98.12 221 HIS A O 1
ATOM 1781 N N . PHE A 1 222 ? 13.227 -7.324 0.214 1.00 97.81 222 PHE A N 1
ATOM 1782 C CA . PHE A 1 222 ? 12.784 -5.930 0.169 1.00 97.81 222 PHE A CA 1
ATOM 1783 C C . PHE A 1 222 ? 12.068 -5.537 1.458 1.00 97.81 222 PHE A C 1
ATOM 1785 O O . PHE A 1 222 ? 12.542 -4.676 2.197 1.00 97.81 222 PHE A O 1
ATOM 1792 N N . LEU A 1 223 ? 10.975 -6.232 1.780 1.00 98.50 223 LEU A N 1
ATOM 1793 C CA . LEU A 1 223 ? 10.230 -5.949 3.001 1.00 98.50 223 LEU A CA 1
ATOM 1794 C C . LEU A 1 223 ? 11.046 -6.323 4.247 1.00 98.50 223 LEU A C 1
ATOM 1796 O O . LEU A 1 223 ? 11.009 -5.594 5.229 1.00 98.50 223 LEU A O 1
ATOM 1800 N N . GLN A 1 224 ? 11.827 -7.409 4.213 1.00 98.31 224 GLN A N 1
ATOM 1801 C CA . GLN A 1 224 ? 12.616 -7.847 5.369 1.00 98.31 224 GLN A CA 1
ATOM 1802 C C . GLN A 1 224 ? 13.630 -6.793 5.828 1.00 98.31 224 GLN A C 1
ATOM 1804 O O . GLN A 1 224 ? 13.785 -6.609 7.032 1.00 98.31 224 GLN A O 1
ATOM 1809 N N . ASN A 1 225 ? 14.281 -6.075 4.907 1.00 97.06 225 ASN A N 1
ATOM 1810 C CA . ASN A 1 225 ? 15.183 -4.985 5.290 1.00 97.06 225 ASN A CA 1
ATOM 1811 C C . ASN A 1 225 ? 14.419 -3.822 5.939 1.00 97.06 225 ASN A C 1
ATOM 1813 O O . ASN A 1 225 ? 14.854 -3.316 6.970 1.00 97.06 225 ASN A O 1
ATOM 1817 N N . ALA A 1 226 ? 13.236 -3.467 5.428 1.00 97.44 226 ALA A N 1
ATOM 1818 C CA . ALA A 1 226 ? 12.380 -2.469 6.071 1.00 97.44 226 ALA A CA 1
ATOM 1819 C C . ALA A 1 226 ? 11.981 -2.893 7.499 1.00 97.44 226 ALA A C 1
ATOM 1821 O O . ALA A 1 226 ? 12.061 -2.102 8.438 1.00 97.44 226 ALA A O 1
ATOM 1822 N N . LEU A 1 227 ? 11.602 -4.164 7.684 1.00 98.19 227 LEU A N 1
ATOM 1823 C CA . LEU A 1 227 ? 11.247 -4.710 8.997 1.00 98.19 227 LEU A CA 1
ATOM 1824 C C . LEU A 1 227 ? 12.439 -4.729 9.958 1.00 98.19 227 LEU A C 1
ATOM 1826 O O . LEU A 1 227 ? 12.274 -4.399 11.129 1.00 98.19 227 LEU A O 1
ATOM 1830 N N . ALA A 1 228 ? 13.643 -5.041 9.474 1.00 97.62 228 ALA A N 1
ATOM 1831 C CA . ALA A 1 228 ? 14.857 -4.987 10.284 1.00 97.62 228 ALA A CA 1
ATOM 1832 C C . ALA A 1 228 ? 15.153 -3.558 10.779 1.00 97.62 228 ALA A C 1
ATOM 1834 O O . ALA A 1 228 ? 15.473 -3.372 11.954 1.00 97.62 228 ALA A O 1
ATOM 1835 N N . ARG A 1 229 ? 14.973 -2.540 9.921 1.00 96.81 229 ARG A N 1
ATOM 1836 C CA . ARG A 1 229 ? 15.094 -1.120 10.306 1.00 96.81 229 ARG A CA 1
ATOM 1837 C C . ARG A 1 229 ? 14.056 -0.728 11.356 1.00 96.81 229 ARG A C 1
ATOM 1839 O O . AR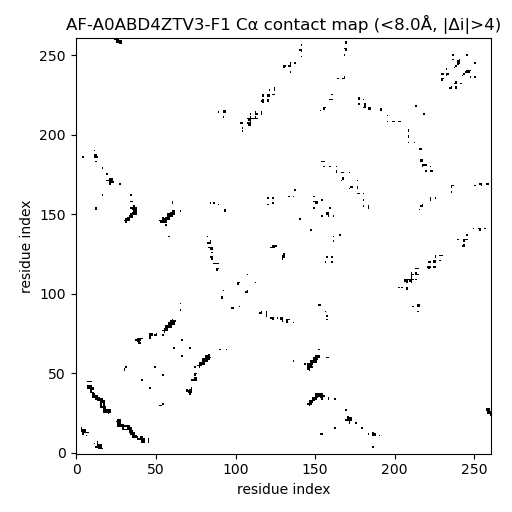G A 1 229 ? 14.409 -0.129 12.364 1.00 96.81 229 ARG A O 1
ATOM 1846 N N . ILE A 1 230 ? 12.798 -1.142 11.181 1.00 97.94 230 ILE A N 1
ATOM 1847 C CA . ILE A 1 230 ? 11.745 -0.968 12.196 1.00 97.94 230 ILE A CA 1
ATOM 1848 C C . ILE A 1 230 ? 12.136 -1.653 13.518 1.00 97.94 230 ILE A C 1
ATOM 1850 O O . ILE A 1 230 ? 11.960 -1.078 14.592 1.00 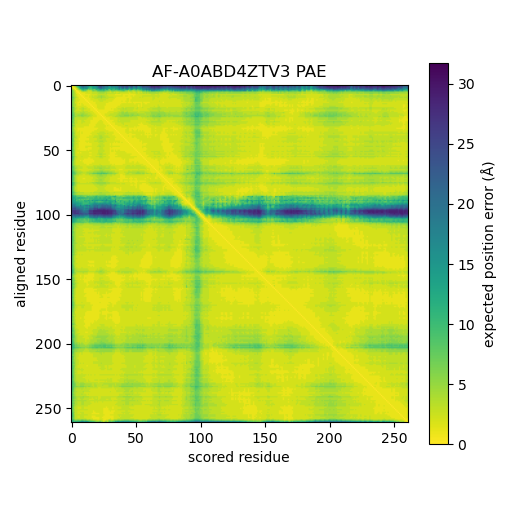97.94 230 ILE A O 1
ATOM 1854 N N . GLY A 1 231 ? 12.706 -2.858 13.456 1.00 96.94 231 GLY A N 1
ATOM 1855 C CA . GLY A 1 231 ? 13.192 -3.607 14.616 1.00 96.94 231 GLY A CA 1
ATOM 1856 C C . GLY A 1 231 ? 14.224 -2.834 15.441 1.00 96.94 231 GLY A C 1
ATOM 1857 O O . GLY A 1 231 ? 14.136 -2.828 16.670 1.00 96.94 231 GLY A O 1
ATOM 1858 N N . ALA A 1 232 ? 15.128 -2.102 14.782 1.00 95.88 232 ALA A N 1
ATOM 1859 C CA . ALA A 1 232 ? 16.135 -1.266 15.441 1.00 95.88 232 ALA A CA 1
ATOM 1860 C C . ALA A 1 232 ? 15.538 -0.116 16.281 1.00 95.88 232 ALA A C 1
ATOM 1862 O O . ALA A 1 232 ? 16.208 0.402 17.171 1.00 95.88 232 ALA A O 1
ATOM 1863 N N . TYR A 1 233 ? 14.269 0.243 16.060 1.00 96.06 233 TYR A N 1
ATOM 1864 C CA . TYR A 1 233 ? 13.533 1.237 16.849 1.00 96.06 233 TYR A CA 1
ATOM 1865 C C . TYR A 1 233 ? 12.743 0.641 18.025 1.00 96.06 233 TYR A C 1
ATOM 1867 O O . TYR A 1 233 ? 11.886 1.320 18.589 1.00 96.06 233 TYR A O 1
ATOM 1875 N N . GLY A 1 234 ? 13.011 -0.612 18.408 1.00 95.50 234 GLY A N 1
ATOM 1876 C CA . GLY A 1 234 ? 12.232 -1.325 19.427 1.00 95.50 234 GLY A CA 1
ATOM 1877 C C . GLY A 1 234 ? 10.971 -1.982 18.859 1.00 95.50 234 GLY A C 1
ATOM 1878 O O . GLY A 1 234 ? 9.978 -2.147 19.566 1.00 95.50 234 GLY A O 1
ATOM 1879 N N . GLY A 1 235 ? 10.999 -2.336 17.571 1.00 97.38 235 GLY A N 1
ATOM 1880 C CA . GLY A 1 235 ? 9.864 -2.902 16.847 1.00 97.38 235 GLY A CA 1
ATOM 1881 C C . GLY A 1 235 ? 8.864 -1.850 16.365 1.00 97.38 235 GLY A C 1
ATOM 1882 O O . GLY A 1 235 ? 9.090 -0.644 16.459 1.00 97.38 235 GLY A O 1
ATOM 1883 N N . VAL A 1 236 ? 7.733 -2.318 15.828 1.00 98.12 236 VAL A N 1
ATOM 1884 C CA . VAL A 1 236 ? 6.753 -1.451 15.152 1.00 98.12 236 VAL A CA 1
ATOM 1885 C C . VAL A 1 236 ? 6.191 -0.353 16.054 1.00 98.12 236 VAL A C 1
ATOM 1887 O O . VAL A 1 236 ? 6.069 0.781 15.606 1.00 98.12 236 VAL A O 1
ATOM 1890 N N . GLU A 1 237 ? 5.892 -0.649 17.322 1.00 97.94 237 GLU A N 1
ATOM 1891 C CA . GLU A 1 237 ? 5.354 0.354 18.248 1.00 97.94 237 GLU A CA 1
ATOM 1892 C C . GLU A 1 237 ? 6.385 1.442 18.548 1.00 97.94 237 GLU A C 1
ATOM 1894 O O . GLU A 1 237 ? 6.070 2.628 18.478 1.00 97.94 237 GLU A O 1
ATOM 1899 N N . GLY A 1 238 ? 7.633 1.048 18.820 1.00 98.19 238 GLY A N 1
ATOM 1900 C CA . GLY A 1 238 ? 8.721 1.994 19.043 1.00 98.19 238 GLY A CA 1
ATOM 1901 C C . GLY A 1 238 ? 8.989 2.856 17.809 1.00 98.19 238 GLY A C 1
ATOM 1902 O O . GLY A 1 238 ? 9.133 4.071 17.931 1.00 98.19 238 GLY A O 1
ATOM 1903 N N . TYR A 1 239 ? 8.953 2.269 16.611 1.00 98.62 239 TYR A N 1
ATOM 1904 C CA . TYR A 1 239 ? 9.054 3.018 15.361 1.00 98.62 239 TYR A CA 1
ATOM 1905 C C . TYR A 1 239 ? 7.922 4.043 15.203 1.00 98.62 239 TYR A C 1
ATOM 1907 O O . TYR A 1 239 ? 8.197 5.229 15.020 1.00 98.62 239 TYR A O 1
ATOM 1915 N N . VAL A 1 240 ? 6.651 3.638 15.307 1.00 98.38 240 VAL A N 1
ATOM 1916 C CA . VAL A 1 240 ? 5.546 4.575 15.040 1.00 98.38 240 VAL A CA 1
ATOM 1917 C C . VAL A 1 240 ? 5.410 5.658 16.104 1.00 98.38 240 VAL A C 1
ATOM 1919 O O . VAL A 1 240 ? 5.083 6.794 15.769 1.00 98.38 240 VAL A O 1
ATOM 1922 N N . VAL A 1 241 ? 5.719 5.357 17.367 1.00 98.38 241 VAL A N 1
ATOM 1923 C CA . VAL A 1 241 ? 5.692 6.360 18.437 1.00 98.38 241 VAL A CA 1
ATOM 192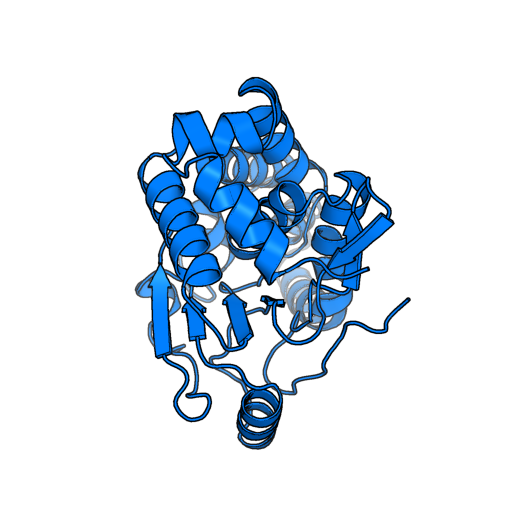4 C C . VAL A 1 241 ? 6.828 7.362 18.245 1.00 98.38 241 VAL A C 1
ATOM 1926 O O . VAL A 1 241 ? 6.583 8.567 18.247 1.00 98.38 241 VAL A O 1
ATOM 1929 N N . ASN A 1 242 ? 8.056 6.881 18.032 1.00 97.31 242 ASN A N 1
ATOM 1930 C CA . ASN A 1 242 ? 9.245 7.736 18.060 1.00 97.31 242 ASN A CA 1
ATOM 1931 C C . ASN A 1 242 ? 9.547 8.422 16.721 1.00 97.31 242 ASN A C 1
ATOM 1933 O O . ASN A 1 242 ? 10.160 9.488 16.714 1.00 97.31 242 ASN A O 1
ATOM 1937 N N . LYS A 1 243 ? 9.168 7.816 15.589 1.00 98.00 243 LYS A N 1
ATOM 1938 C CA . LYS A 1 243 ? 9.444 8.348 14.242 1.00 98.00 243 LYS A CA 1
ATOM 1939 C C . LYS A 1 243 ? 8.211 8.907 13.556 1.00 98.00 243 LYS A C 1
ATOM 1941 O O . LYS A 1 243 ? 8.319 9.931 12.892 1.00 98.00 243 LYS A O 1
ATOM 1946 N N . LEU A 1 244 ? 7.051 8.272 13.735 1.00 98.19 244 LEU A N 1
ATOM 1947 C CA . LEU A 1 244 ? 5.809 8.748 13.117 1.00 98.19 244 LEU A CA 1
ATOM 1948 C C . LEU A 1 244 ? 4.997 9.664 14.041 1.00 98.19 244 LEU A C 1
ATOM 1950 O O . LEU A 1 244 ? 4.073 10.323 13.580 1.00 98.19 244 LEU A O 1
ATOM 1954 N N . GLY A 1 245 ? 5.303 9.726 15.341 1.00 97.88 245 GLY A N 1
ATOM 1955 C CA . GLY A 1 245 ? 4.513 10.504 16.299 1.00 97.88 245 GLY A CA 1
ATOM 1956 C C . GLY A 1 245 ? 3.090 9.963 16.499 1.00 97.88 245 GLY A C 1
ATOM 1957 O O . GLY A 1 245 ? 2.192 10.711 16.891 1.00 97.88 245 GLY A O 1
ATOM 1958 N N . PHE A 1 246 ? 2.860 8.675 16.217 1.00 98.31 246 PHE A N 1
ATOM 1959 C CA . PHE A 1 246 ? 1.576 8.006 16.416 1.00 98.31 246 PHE A CA 1
ATOM 1960 C C . PHE A 1 246 ? 1.532 7.404 17.824 1.00 98.31 246 PHE A C 1
ATOM 1962 O O . PHE A 1 246 ? 2.231 6.439 18.128 1.00 98.31 246 PHE A O 1
ATOM 1969 N N . SER A 1 247 ? 0.760 8.025 18.719 1.00 98.38 247 SER A N 1
ATOM 1970 C CA . SER A 1 247 ? 0.842 7.744 20.155 1.00 98.38 247 SER A CA 1
ATOM 1971 C C . SER A 1 247 ? 0.368 6.338 20.530 1.00 98.38 247 SER A C 1
ATOM 1973 O O . SER A 1 247 ? -0.479 5.738 19.868 1.00 98.38 247 SER A O 1
ATOM 1975 N N . GLN A 1 248 ? 0.831 5.849 21.683 1.00 98.12 248 GLN A N 1
ATOM 1976 C CA . GLN A 1 248 ? 0.390 4.565 22.237 1.00 98.12 248 GLN A CA 1
ATOM 1977 C C . GLN A 1 248 ? -1.132 4.477 22.435 1.00 98.12 248 GLN A C 1
ATOM 1979 O O . GLN A 1 248 ? -1.728 3.413 22.279 1.00 98.12 248 GLN A O 1
ATOM 1984 N N . GLN A 1 249 ? -1.791 5.598 22.743 1.00 98.56 249 GLN A N 1
ATOM 1985 C CA . GLN A 1 249 ? -3.251 5.648 22.819 1.00 98.56 249 GLN A CA 1
ATOM 1986 C C . GLN A 1 249 ? -3.895 5.379 21.455 1.00 98.56 249 GLN A C 1
ATOM 1988 O O . GLN A 1 249 ? -4.837 4.595 21.380 1.00 98.56 249 GLN A O 1
ATOM 1993 N N . LYS A 1 250 ? -3.372 5.973 20.377 1.00 98.62 250 LYS A N 1
ATOM 1994 C CA . LYS A 1 250 ? -3.888 5.747 19.023 1.00 98.62 250 LYS A CA 1
ATOM 1995 C C . LYS A 1 250 ? -3.673 4.307 18.556 1.00 98.62 250 LYS A C 1
ATOM 1997 O O . LYS A 1 250 ? -4.560 3.747 17.922 1.00 98.62 250 LYS A O 1
ATOM 2002 N N . ILE A 1 251 ? -2.559 3.673 18.933 1.00 98.50 251 ILE A N 1
ATOM 2003 C CA . ILE A 1 251 ? -2.320 2.241 18.669 1.00 98.50 251 ILE A CA 1
ATOM 2004 C C . ILE A 1 251 ? -3.389 1.376 19.349 1.00 98.50 251 ILE A C 1
ATOM 2006 O O . ILE A 1 251 ? -3.934 0.472 18.714 1.00 98.50 251 ILE A O 1
ATOM 2010 N N . ARG A 1 252 ? -3.730 1.659 20.616 1.00 98.38 252 ARG A N 1
ATOM 2011 C CA . ARG A 1 252 ? -4.803 0.939 21.324 1.00 98.38 252 ARG A CA 1
ATOM 2012 C C . ARG A 1 252 ? -6.158 1.104 20.639 1.00 98.38 252 ARG A C 1
ATOM 2014 O O . ARG A 1 252 ? -6.803 0.099 20.364 1.00 98.38 252 ARG A O 1
ATOM 2021 N N . LEU A 1 253 ? -6.532 2.332 20.280 1.00 98.56 253 LEU A N 1
ATOM 2022 C CA . LEU A 1 253 ? -7.788 2.602 19.568 1.00 98.56 253 LEU A CA 1
ATOM 2023 C C . LEU A 1 253 ? -7.837 1.900 18.200 1.00 98.56 253 LEU A C 1
ATOM 2025 O O . LEU A 1 253 ? -8.859 1.334 17.821 1.00 98.56 253 LEU A O 1
ATOM 2029 N N . LEU A 1 254 ? -6.715 1.867 17.472 1.00 98.19 254 LEU A N 1
ATOM 2030 C CA . LEU A 1 254 ? -6.616 1.145 16.203 1.00 98.19 254 LEU A CA 1
ATOM 2031 C C . LEU A 1 254 ? -6.831 -0.367 16.399 1.00 98.19 254 LEU A C 1
ATOM 2033 O O . LEU A 1 254 ? -7.533 -1.003 15.613 1.00 98.19 254 LEU A O 1
ATOM 2037 N N . ARG A 1 255 ? -6.261 -0.948 17.464 1.00 98.25 255 ARG A N 1
ATOM 2038 C CA . ARG A 1 255 ? -6.468 -2.357 17.833 1.00 98.25 255 ARG A CA 1
ATOM 2039 C C . ARG A 1 255 ? -7.919 -2.645 18.203 1.00 98.25 255 ARG A C 1
ATOM 2041 O O . ARG A 1 255 ? -8.459 -3.628 17.717 1.00 98.25 255 ARG A O 1
ATOM 2048 N N . GLU A 1 256 ? -8.547 -1.799 19.014 1.00 97.75 256 GLU A N 1
ATOM 2049 C CA . GLU A 1 256 ? -9.966 -1.924 19.384 1.00 97.75 256 GLU A CA 1
ATOM 2050 C C . GLU A 1 256 ? -10.882 -1.885 18.154 1.00 97.75 256 GLU A C 1
ATOM 2052 O O . GLU A 1 256 ? -11.835 -2.654 18.068 1.00 97.75 256 GLU A O 1
ATOM 2057 N N . LYS A 1 257 ? -10.552 -1.042 17.171 1.00 97.81 257 LYS A N 1
ATOM 2058 C CA . LYS A 1 257 ? -11.318 -0.888 15.931 1.00 97.81 257 LYS A CA 1
ATOM 2059 C C . LYS A 1 257 ? -11.216 -2.087 14.987 1.00 97.81 257 LYS A C 1
ATOM 2061 O O . LYS A 1 257 ? -12.201 -2.453 14.350 1.00 97.81 257 LYS A O 1
ATOM 2066 N N . TYR A 1 258 ? -10.027 -2.677 14.853 1.00 98.31 258 TYR A N 1
ATOM 2067 C CA . TYR A 1 258 ? -9.760 -3.685 13.819 1.00 98.31 258 TYR A CA 1
ATOM 2068 C C . TYR A 1 258 ? -9.583 -5.115 14.340 1.00 98.31 258 TYR A C 1
ATOM 2070 O O . TYR A 1 258 ? -9.450 -6.022 13.517 1.00 98.31 258 TYR A O 1
ATOM 2078 N N . LEU A 1 259 ? -9.578 -5.357 15.654 1.00 97.94 259 LEU A N 1
ATOM 2079 C CA . LEU A 1 259 ? -9.473 -6.701 16.228 1.00 97.94 259 LEU A CA 1
ATOM 2080 C C . LEU A 1 259 ? -10.799 -7.174 16.820 1.00 97.94 259 LEU A C 1
ATOM 2082 O O . LEU A 1 259 ? -11.452 -6.468 17.579 1.00 97.94 259 LEU A O 1
ATOM 2086 N N . GLN A 1 260 ? -11.134 -8.428 16.536 1.00 95.38 260 GLN A N 1
ATOM 2087 C CA . GLN A 1 260 ? -12.269 -9.141 17.118 1.00 95.38 260 GLN A CA 1
ATOM 2088 C C . GLN A 1 260 ? -11.822 -10.503 17.660 1.00 95.38 260 GLN A C 1
ATOM 2090 O O . GLN A 1 260 ? -10.768 -11.015 17.268 1.00 95.38 260 GLN A O 1
ATOM 2095 N N . ASN A 1 261 ? -12.606 -11.079 18.570 1.00 88.31 261 ASN A N 1
ATOM 2096 C CA . ASN A 1 261 ? -12.326 -12.399 19.149 1.00 88.31 261 ASN A CA 1
ATOM 2097 C C . ASN A 1 261 ? -12.461 -13.530 18.109 1.00 88.31 261 ASN A C 1
ATOM 2099 O O . ASN A 1 261 ? -13.335 -13.426 17.218 1.00 88.31 261 ASN A O 1
#